Protein AF-A0A1B6IFC7-F1 (afdb_monomer_lite)

Sequence (293 aa):
QPPPPPSPLSGAYLLILVGEPHTDAHKDDILRKIANGFLSWDMESCHVALDKELQAIIAQAPEGEEARNGERLIQFARESLVTEVLIQPQLNTLIQCIRNLLSSFTKHRHIIHAGYTFAGTGSWVVQDGTFSLADLIDAFQETEVQRVLRAYENSVTVDIHCAPEGEWSTARLRRESFTKLCKVRVNPDDSPSPAANIQQFVDYLAPFVRPASVEQLLEPSDVVGNIRFSHPTLYVFPGGQGDAALFGINGFNMLVDGGFARKACFWDFARHLDRLDAVLMTRINNSNVNGLA

Structure (mmCIF, N/CA/C/O backbone):
data_AF-A0A1B6IFC7-F1
#
_entry.id   AF-A0A1B6IFC7-F1
#
loop_
_atom_site.group_PDB
_atom_site.id
_atom_site.type_symbol
_atom_site.label_atom_id
_atom_site.label_alt_id
_atom_site.label_comp_id
_atom_site.label_asym_id
_atom_site.label_entity_id
_atom_site.label_seq_id
_atom_site.pdbx_PDB_ins_code
_atom_site.Cartn_x
_atom_site.Cartn_y
_atom_site.Cartn_z
_atom_site.occupancy
_atom_site.B_iso_or_equiv
_atom_site.auth_seq_id
_atom_site.auth_comp_id
_atom_site.auth_asym_id
_atom_site.auth_atom_id
_atom_site.pdbx_PDB_model_num
ATOM 1 N N . GLN A 1 1 ? -13.672 8.860 43.167 1.00 45.56 1 GLN A N 1
ATOM 2 C CA . GLN A 1 1 ? -13.749 9.716 41.964 1.00 45.56 1 GLN A CA 1
ATOM 3 C C . GLN A 1 1 ? -14.982 9.298 41.180 1.00 45.56 1 GLN A C 1
ATOM 5 O O . GLN A 1 1 ? -15.208 8.094 41.100 1.00 45.56 1 GLN A O 1
ATOM 10 N N . PRO A 1 2 ? -15.794 10.232 40.662 1.00 42.66 2 PRO A N 1
ATOM 11 C CA . PRO A 1 2 ? -16.786 9.881 39.651 1.00 42.66 2 PRO A CA 1
ATOM 12 C C . PRO A 1 2 ? -16.072 9.288 38.424 1.00 42.66 2 PRO A C 1
ATOM 14 O O . PRO A 1 2 ? -14.906 9.633 38.193 1.00 42.66 2 PRO A O 1
ATOM 17 N N . PRO A 1 3 ? -16.719 8.381 37.669 1.00 47.00 3 PRO A N 1
ATOM 18 C CA . PRO A 1 3 ? -16.147 7.887 36.426 1.00 47.00 3 PRO A CA 1
ATOM 19 C C . PRO A 1 3 ? -15.862 9.077 35.499 1.00 47.00 3 PRO A C 1
ATOM 21 O O . PRO A 1 3 ? -16.628 10.049 35.512 1.00 47.00 3 PRO A O 1
ATOM 24 N N . PRO A 1 4 ? -14.760 9.043 34.731 1.00 50.56 4 PRO A N 1
ATOM 25 C CA . PRO A 1 4 ? -14.525 10.056 33.716 1.00 50.56 4 PRO A CA 1
ATOM 26 C C . PRO A 1 4 ? -15.751 10.126 32.792 1.00 50.56 4 PRO A C 1
ATOM 28 O O . PRO A 1 4 ? -16.374 9.088 32.535 1.00 50.56 4 PRO A O 1
ATOM 31 N N . PRO A 1 5 ? -16.141 11.325 32.326 1.00 50.84 5 PRO A N 1
ATOM 32 C CA . PRO A 1 5 ? -17.219 11.442 31.355 1.00 50.84 5 PRO A CA 1
ATOM 33 C C . PRO A 1 5 ? -16.905 10.539 30.152 1.00 50.84 5 PRO A C 1
ATOM 35 O O . PRO A 1 5 ? -15.734 10.445 29.767 1.00 50.84 5 PRO A O 1
ATOM 38 N N . PRO A 1 6 ? -17.905 9.841 29.581 1.00 55.50 6 PRO A N 1
ATOM 39 C CA . PRO A 1 6 ? -17.677 9.018 28.404 1.00 55.50 6 PRO A CA 1
ATOM 40 C C . PRO A 1 6 ? -17.037 9.884 27.318 1.00 55.50 6 PRO A C 1
ATOM 42 O O . PRO A 1 6 ? -17.479 11.008 27.069 1.00 55.50 6 PRO A O 1
ATOM 45 N N . SER A 1 7 ? -15.954 9.379 26.723 1.00 59.06 7 SER A N 1
ATOM 46 C CA . SER A 1 7 ? -15.281 10.062 25.622 1.00 59.06 7 SER A CA 1
ATOM 47 C C . SER A 1 7 ? -16.307 10.357 24.520 1.00 59.06 7 SER A C 1
ATOM 49 O O . SER A 1 7 ? -17.072 9.458 24.170 1.00 59.06 7 SER A O 1
ATOM 51 N N . PRO A 1 8 ? -16.352 11.580 23.964 1.00 68.00 8 PRO A N 1
ATOM 52 C CA . PRO A 1 8 ? -17.266 11.907 22.873 1.00 68.00 8 PRO A CA 1
ATOM 53 C C . PRO A 1 8 ? -16.858 11.230 21.554 1.00 68.00 8 PRO A C 1
ATOM 55 O O . PRO A 1 8 ? -17.593 11.322 20.574 1.00 68.00 8 PRO A O 1
ATOM 58 N N . LEU A 1 9 ? -15.698 10.557 21.513 1.00 81.56 9 LEU A N 1
ATOM 59 C CA . LEU A 1 9 ? -15.302 9.745 20.371 1.00 81.56 9 LEU A CA 1
ATOM 60 C C . LEU A 1 9 ? -16.236 8.544 20.227 1.00 81.56 9 LEU A C 1
ATOM 62 O O . LEU A 1 9 ? -16.380 7.724 21.135 1.00 81.56 9 LEU A O 1
ATOM 66 N N . SER A 1 10 ? -16.811 8.416 19.040 1.00 86.12 10 SER A N 1
ATOM 67 C CA . SER A 1 10 ? -17.648 7.291 18.642 1.00 86.12 10 SER A CA 1
ATOM 68 C C . SER A 1 10 ? -17.217 6.788 17.268 1.00 86.12 10 SER A C 1
ATOM 70 O O . SER A 1 10 ? -16.373 7.394 16.606 1.00 86.12 10 SER A O 1
ATOM 72 N N . GLY A 1 11 ? -17.751 5.636 16.876 1.00 94.19 11 GLY A N 1
ATOM 73 C CA . GLY A 1 11 ? -17.489 5.053 15.570 1.00 94.19 11 GLY A CA 1
ATOM 74 C C . GLY A 1 11 ? -16.051 4.578 15.354 1.00 94.19 11 GLY A C 1
ATOM 75 O O . GLY A 1 11 ? -15.200 4.575 16.257 1.00 94.19 11 GLY A O 1
ATOM 76 N N . ALA A 1 12 ? -15.804 4.152 14.122 1.00 97.50 12 ALA A N 1
ATOM 77 C CA . ALA A 1 12 ? -14.543 3.591 13.686 1.00 97.50 12 ALA A CA 1
ATOM 78 C C . ALA A 1 12 ? -14.079 4.160 12.337 1.00 97.50 12 ALA A C 1
ATOM 80 O O . ALA A 1 12 ? -14.856 4.737 11.577 1.00 97.50 12 ALA A O 1
ATOM 81 N N . TYR A 1 13 ? -12.793 3.983 12.050 1.00 98.38 13 TYR A N 1
ATOM 82 C CA . TYR A 1 13 ? -12.186 4.254 10.752 1.00 98.38 13 TYR A CA 1
ATOM 83 C C . TYR A 1 13 ? -11.517 2.978 10.250 1.00 98.38 13 TYR A C 1
ATOM 85 O O . TYR A 1 13 ? -10.674 2.416 10.943 1.00 98.38 13 TYR A O 1
ATOM 93 N N . LEU A 1 14 ? -11.878 2.534 9.055 1.00 98.56 14 LEU A N 1
ATOM 94 C CA . LEU A 1 14 ? -11.320 1.375 8.379 1.00 98.56 14 LEU A CA 1
ATOM 95 C C . LEU A 1 14 ? -10.506 1.836 7.169 1.00 98.56 14 LEU A C 1
ATOM 97 O O . LEU A 1 14 ? -11.033 2.510 6.289 1.00 98.56 14 LEU A O 1
ATOM 101 N N . LEU A 1 15 ? -9.234 1.458 7.119 1.00 98.88 15 LEU A N 1
ATOM 102 C CA . LEU A 1 15 ? -8.355 1.670 5.975 1.00 98.88 15 LEU A CA 1
ATOM 103 C C . LEU A 1 15 ? -7.858 0.315 5.474 1.00 98.88 15 LEU A C 1
ATOM 105 O O . LEU A 1 15 ? -7.190 -0.412 6.206 1.00 98.88 15 LEU A O 1
ATOM 109 N N . ILE A 1 16 ? -8.160 -0.020 4.226 1.00 98.81 16 ILE A N 1
ATOM 110 C CA . ILE A 1 16 ? -7.707 -1.253 3.580 1.00 98.81 16 ILE A CA 1
ATOM 111 C C . ILE A 1 16 ? -6.748 -0.873 2.462 1.00 98.81 16 ILE A C 1
ATOM 113 O O . ILE A 1 16 ? -7.107 -0.121 1.563 1.00 98.81 16 ILE A O 1
ATOM 117 N N . LEU A 1 17 ? -5.534 -1.402 2.510 1.00 98.62 17 LEU A N 1
ATOM 118 C CA . LEU A 1 17 ? -4.528 -1.250 1.476 1.00 98.62 17 LEU A CA 1
ATOM 119 C C . LEU A 1 17 ? -4.432 -2.560 0.707 1.00 98.62 17 LEU A C 1
ATOM 121 O O . LEU A 1 17 ? -4.164 -3.610 1.292 1.00 98.62 17 LEU A O 1
ATOM 125 N N . VAL A 1 18 ? -4.595 -2.488 -0.603 1.00 98.31 18 VAL A N 1
ATOM 126 C CA . VAL A 1 18 ? -4.566 -3.630 -1.506 1.00 98.31 18 VAL A CA 1
ATOM 127 C C . VAL A 1 18 ? -3.416 -3.431 -2.485 1.00 98.31 18 VAL A C 1
ATOM 129 O O . VAL A 1 18 ? -3.428 -2.494 -3.282 1.00 98.31 18 VAL A O 1
ATOM 132 N N . GLY A 1 19 ? -2.401 -4.290 -2.411 1.00 95.00 19 GLY A N 1
ATOM 133 C CA . GLY A 1 19 ? -1.274 -4.260 -3.345 1.00 95.00 19 GLY A CA 1
ATOM 134 C C . GLY A 1 19 ? -1.664 -4.730 -4.750 1.00 95.00 19 GLY A C 1
ATOM 135 O O . GLY A 1 19 ? -2.692 -5.381 -4.937 1.00 95.00 19 GLY A O 1
ATOM 136 N N . GLU A 1 20 ? -0.827 -4.434 -5.746 1.00 92.00 20 GLU A N 1
ATOM 137 C CA . GLU A 1 20 ? -0.956 -5.022 -7.085 1.00 92.00 20 GLU A CA 1
ATOM 138 C C . GLU A 1 20 ? -0.667 -6.529 -7.009 1.00 92.00 20 GLU A C 1
ATOM 140 O O . GLU A 1 20 ? 0.444 -6.898 -6.636 1.00 92.00 20 GLU A O 1
ATOM 145 N N . PRO A 1 21 ? -1.603 -7.432 -7.346 1.00 93.62 21 PRO A N 1
ATOM 146 C CA . PRO A 1 21 ? -1.262 -8.843 -7.498 1.00 93.62 21 PRO A CA 1
ATOM 147 C C . PRO A 1 21 ? -0.450 -9.057 -8.783 1.00 93.62 21 PRO A C 1
ATOM 149 O O . PRO A 1 21 ? -0.811 -8.545 -9.835 1.00 93.62 21 PRO A O 1
ATOM 152 N N . HIS A 1 22 ? 0.601 -9.879 -8.757 1.00 91.25 22 HIS A N 1
ATOM 153 C CA . HIS A 1 22 ? 1.311 -10.218 -10.008 1.00 91.25 22 HIS A CA 1
ATOM 154 C C . HIS A 1 22 ? 0.688 -11.403 -10.764 1.00 91.25 22 HIS A C 1
ATOM 156 O O . HIS A 1 22 ? 0.982 -11.616 -11.935 1.00 91.25 22 HIS A O 1
ATOM 162 N N . THR A 1 23 ? -0.140 -12.208 -10.094 1.00 93.31 23 THR A N 1
ATOM 163 C CA . THR A 1 23 ? -0.795 -13.405 -10.647 1.00 93.31 23 THR A CA 1
ATOM 164 C C . THR A 1 23 ? -2.175 -13.577 -10.011 1.00 93.31 23 THR A C 1
ATOM 166 O O . THR A 1 23 ? -2.445 -12.990 -8.961 1.00 93.31 23 THR A O 1
ATOM 169 N N . ASP A 1 24 ? -3.038 -14.412 -10.593 1.00 95.12 24 ASP A N 1
ATOM 170 C CA . ASP A 1 24 ? -4.336 -14.738 -9.982 1.00 95.12 24 ASP A CA 1
ATOM 171 C C . ASP A 1 24 ? -4.185 -15.425 -8.614 1.00 95.12 24 ASP A C 1
ATOM 173 O O . ASP A 1 24 ? -4.933 -15.131 -7.689 1.00 95.12 24 ASP A O 1
ATOM 177 N N . ALA A 1 25 ? -3.148 -16.247 -8.422 1.00 96.06 25 ALA A N 1
ATOM 178 C CA . ALA A 1 25 ? -2.857 -16.825 -7.108 1.00 96.06 25 ALA A CA 1
ATOM 179 C C . ALA A 1 25 ? -2.527 -15.740 -6.064 1.00 96.06 25 ALA A C 1
ATOM 181 O O . ALA A 1 25 ? -3.014 -15.785 -4.935 1.00 96.06 25 ALA A O 1
ATOM 182 N N . HIS A 1 26 ? -1.750 -14.718 -6.447 1.00 95.50 26 HIS A N 1
ATOM 183 C CA . HIS A 1 26 ? -1.482 -13.580 -5.565 1.00 95.50 26 HIS A CA 1
ATOM 184 C C . HIS A 1 26 ? -2.745 -12.770 -5.270 1.00 95.50 26 HIS A C 1
ATOM 186 O O . HIS A 1 26 ? -2.907 -12.292 -4.149 1.00 95.50 26 HIS A O 1
ATOM 192 N N . LYS A 1 27 ? -3.648 -12.625 -6.248 1.00 97.25 27 LYS A N 1
ATOM 193 C CA . LYS A 1 27 ? -4.959 -12.004 -6.034 1.00 97.25 27 LYS A CA 1
ATOM 194 C C . LYS A 1 27 ? -5.741 -12.762 -4.961 1.00 97.25 27 LYS A C 1
ATOM 196 O O . LYS A 1 27 ? -6.218 -12.131 -4.021 1.00 97.25 27 LYS A O 1
ATOM 201 N N . ASP A 1 28 ? -5.827 -14.085 -5.058 1.00 97.94 28 ASP A N 1
ATOM 202 C CA . ASP A 1 28 ? -6.534 -14.910 -4.073 1.00 97.94 28 ASP A CA 1
ATOM 203 C C . ASP A 1 28 ? -5.922 -14.777 -2.670 1.00 97.94 28 ASP A C 1
ATOM 205 O O . ASP A 1 28 ? -6.642 -14.663 -1.675 1.00 97.94 28 ASP A O 1
ATOM 209 N N . ASP A 1 29 ? -4.592 -14.737 -2.573 1.00 97.62 29 ASP A N 1
ATOM 210 C CA . ASP A 1 29 ? -3.889 -14.529 -1.306 1.00 97.62 29 ASP A CA 1
ATOM 211 C C . ASP A 1 29 ? -4.140 -13.135 -0.714 1.00 97.62 29 ASP A C 1
ATOM 213 O O . ASP A 1 29 ? -4.345 -13.006 0.495 1.00 97.62 29 ASP A O 1
ATOM 217 N N . ILE A 1 30 ? -4.155 -12.091 -1.547 1.00 98.25 30 ILE A N 1
ATOM 218 C CA . ILE A 1 30 ? -4.496 -10.722 -1.142 1.00 98.25 30 ILE A CA 1
ATOM 219 C C . ILE A 1 30 ? -5.932 -10.669 -0.611 1.00 98.25 30 ILE A C 1
ATOM 221 O O . ILE A 1 30 ? -6.152 -10.183 0.497 1.00 98.25 30 ILE A O 1
ATOM 225 N N . LEU A 1 31 ? -6.900 -11.221 -1.344 1.00 98.50 31 LEU A N 1
ATOM 226 C CA . LEU A 1 31 ? -8.305 -11.247 -0.929 1.00 98.50 31 LEU A CA 1
ATOM 227 C C . LEU A 1 31 ? -8.491 -12.015 0.389 1.00 98.50 31 LEU A C 1
ATOM 229 O O . LEU A 1 31 ? -9.208 -11.557 1.281 1.00 98.50 31 LEU A O 1
ATOM 233 N N . ARG A 1 32 ? -7.772 -13.130 0.573 1.00 98.31 32 ARG A N 1
ATOM 234 C CA . ARG A 1 32 ? -7.764 -13.885 1.836 1.00 98.31 32 ARG A CA 1
ATOM 235 C C . ARG A 1 32 ? -7.168 -13.080 2.991 1.00 98.31 32 ARG A C 1
ATOM 237 O O . ARG A 1 32 ? -7.694 -13.128 4.099 1.00 98.31 32 ARG A O 1
ATOM 244 N N . LYS A 1 33 ? -6.095 -12.318 2.755 1.00 98.06 33 LYS A N 1
ATOM 245 C CA . LYS A 1 33 ? -5.518 -11.419 3.770 1.00 98.06 33 LYS A CA 1
ATOM 246 C C . LYS A 1 33 ? -6.498 -10.323 4.183 1.00 98.06 33 LYS A C 1
ATOM 248 O O . LYS A 1 33 ? -6.572 -10.026 5.371 1.00 98.06 33 LYS A O 1
ATOM 253 N N . ILE A 1 34 ? -7.264 -9.766 3.240 1.00 98.56 34 ILE A N 1
ATOM 254 C CA . ILE A 1 34 ? -8.331 -8.804 3.554 1.00 98.56 34 ILE A CA 1
ATOM 255 C C . ILE A 1 34 ? -9.367 -9.458 4.472 1.00 98.56 34 ILE A C 1
ATOM 257 O O . ILE A 1 34 ? -9.660 -8.911 5.532 1.00 98.56 34 ILE A O 1
ATOM 261 N N . ALA A 1 35 ? -9.864 -10.647 4.109 1.00 98.31 35 ALA A N 1
ATOM 262 C CA . ALA A 1 35 ? -10.833 -11.387 4.918 1.00 98.31 35 ALA A CA 1
ATOM 263 C C . ALA A 1 35 ? -10.324 -11.634 6.348 1.00 98.31 35 ALA A C 1
ATOM 265 O O . ALA A 1 35 ? -11.026 -11.345 7.314 1.00 98.31 35 ALA A O 1
ATOM 266 N N . ASN A 1 36 ? -9.081 -12.104 6.480 1.00 97.75 36 ASN A N 1
ATOM 267 C CA . ASN A 1 36 ? -8.459 -12.368 7.776 1.00 97.75 36 ASN A CA 1
ATOM 268 C C . ASN A 1 36 ? -8.279 -11.094 8.611 1.00 97.75 36 ASN A C 1
ATOM 270 O O . ASN A 1 36 ? -8.420 -11.142 9.827 1.00 97.75 36 ASN A O 1
ATOM 274 N N . GLY A 1 37 ? -7.996 -9.952 7.977 1.00 97.56 37 GLY A N 1
ATOM 275 C CA . GLY A 1 37 ? -7.872 -8.673 8.678 1.00 97.56 37 GLY A CA 1
ATOM 276 C C . GLY A 1 37 ? -9.152 -8.270 9.411 1.00 97.56 37 GLY A C 1
ATOM 277 O O . GLY A 1 37 ? -9.086 -7.731 10.506 1.00 97.56 37 GLY A O 1
ATOM 278 N N . PHE A 1 38 ? -10.320 -8.609 8.863 1.00 97.81 38 PHE A N 1
ATOM 279 C CA . PHE A 1 38 ? -11.602 -8.329 9.511 1.00 97.81 38 PHE A CA 1
ATOM 280 C C . PHE A 1 38 ? -11.915 -9.224 10.712 1.00 97.81 38 PHE A C 1
ATOM 282 O O . PHE A 1 38 ? -12.787 -8.872 11.508 1.00 97.81 38 PHE A O 1
ATOM 289 N N . LEU A 1 39 ? -11.250 -10.375 10.856 1.00 96.88 39 LEU A N 1
ATOM 290 C CA . LEU A 1 39 ? -11.589 -11.344 11.900 1.00 96.88 39 LEU A CA 1
ATOM 291 C C . LEU A 1 39 ? -11.324 -10.805 13.302 1.00 96.88 39 LEU A C 1
ATOM 293 O O . LEU A 1 39 ? -12.045 -11.167 14.223 1.00 96.88 39 LEU A O 1
ATOM 297 N N . SER A 1 40 ? -10.370 -9.895 13.471 1.00 95.31 40 SER A N 1
ATOM 298 C CA . SER A 1 40 ? -10.075 -9.259 14.759 1.00 95.31 40 SER A CA 1
ATOM 299 C C . SER A 1 40 ? -11.029 -8.115 15.127 1.00 95.31 40 SER A C 1
ATOM 301 O O . SER A 1 40 ? -10.896 -7.519 16.202 1.00 95.31 40 SER A O 1
ATOM 303 N N . TRP A 1 41 ? -11.985 -7.775 14.252 1.00 96.00 41 TRP A N 1
ATOM 304 C CA . TRP A 1 41 ? -12.943 -6.712 14.525 1.00 96.00 41 TRP A CA 1
ATOM 305 C C . TRP A 1 41 ? -13.863 -7.102 15.681 1.00 96.00 41 TRP A C 1
ATOM 307 O O . TRP A 1 41 ? -14.769 -7.930 15.556 1.00 96.00 41 TRP A O 1
ATOM 317 N N . ASP A 1 42 ? -13.649 -6.457 16.821 1.00 90.38 42 ASP A N 1
ATOM 318 C CA . ASP A 1 42 ? -14.389 -6.718 18.046 1.00 90.38 42 ASP A CA 1
ATOM 319 C C . ASP A 1 42 ? -15.484 -5.663 18.263 1.00 90.38 42 ASP A C 1
ATOM 321 O O . ASP A 1 42 ? -15.231 -4.537 18.709 1.00 90.38 42 ASP A O 1
ATOM 325 N N . MET A 1 43 ? -16.727 -6.051 17.964 1.00 88.81 43 MET A N 1
ATOM 326 C CA . MET A 1 43 ? -17.915 -5.221 18.167 1.00 88.81 43 MET A CA 1
ATOM 327 C C . MET A 1 43 ? -18.110 -4.820 19.638 1.00 88.81 43 MET A C 1
ATOM 329 O O . MET A 1 43 ? -18.623 -3.729 19.897 1.00 88.81 43 MET A O 1
ATOM 333 N N . GLU A 1 44 ? -17.695 -5.646 20.603 1.00 85.19 44 GLU A N 1
ATOM 334 C CA . GLU A 1 44 ? -17.865 -5.337 22.026 1.00 85.19 44 GLU A CA 1
ATOM 335 C C . GLU A 1 44 ? -16.976 -4.163 22.452 1.00 85.19 44 GLU A C 1
ATOM 337 O O . GLU A 1 44 ? -17.410 -3.309 23.229 1.00 85.19 44 GLU A O 1
ATOM 342 N N . SER A 1 45 ? -15.762 -4.062 21.902 1.00 83.56 45 SER A N 1
ATOM 343 C CA . SER A 1 45 ? -14.829 -2.976 22.230 1.00 83.56 45 SER A CA 1
ATOM 344 C C . SER A 1 45 ? -15.115 -1.658 21.496 1.00 83.56 45 SER A C 1
ATOM 346 O O . SER A 1 45 ? -15.019 -0.570 22.092 1.00 83.56 45 SER A O 1
ATOM 348 N N . CYS A 1 46 ? -15.458 -1.729 20.205 1.00 84.88 46 CYS A N 1
ATOM 349 C CA . CYS A 1 46 ? -15.631 -0.544 19.358 1.00 84.88 46 CYS A CA 1
ATOM 350 C C . CYS A 1 46 ? -17.087 -0.071 19.229 1.00 84.88 46 CYS A C 1
ATOM 352 O O . CYS A 1 46 ? -17.306 1.078 18.852 1.00 84.88 46 CYS A O 1
ATOM 354 N N . HIS A 1 47 ? -18.069 -0.911 19.574 1.00 89.06 47 HIS A N 1
ATOM 355 C CA . HIS A 1 47 ? -19.510 -0.657 19.423 1.00 89.06 47 HIS A CA 1
ATOM 356 C C . HIS A 1 47 ? -19.962 -0.362 17.982 1.00 89.06 47 HIS A C 1
ATOM 358 O O . HIS A 1 47 ? -21.009 0.249 17.771 1.00 89.06 47 HIS A O 1
ATOM 364 N N . VAL A 1 48 ? -19.194 -0.812 16.986 1.00 93.88 48 VAL A N 1
ATOM 365 C CA . VAL A 1 48 ? -19.550 -0.711 15.567 1.00 93.88 48 VAL A CA 1
ATOM 366 C C . VAL A 1 48 ? -19.945 -2.091 15.055 1.00 93.88 48 VAL A C 1
ATOM 368 O O . VAL A 1 48 ? -19.133 -3.017 15.047 1.00 93.88 48 VAL A O 1
ATOM 371 N N . ALA A 1 49 ? -21.205 -2.212 14.631 1.00 94.75 49 ALA A N 1
ATOM 372 C CA . ALA A 1 49 ? -21.760 -3.413 14.015 1.00 94.75 49 ALA A CA 1
ATOM 373 C C . ALA A 1 49 ? -21.230 -3.552 12.579 1.00 94.75 49 ALA A C 1
ATOM 375 O O . ALA A 1 49 ? -21.857 -3.083 11.627 1.00 94.75 49 ALA A O 1
ATOM 376 N N . LEU A 1 50 ? -20.036 -4.138 12.443 1.00 95.62 50 LEU A N 1
ATOM 377 C CA . LEU A 1 50 ? -19.333 -4.250 11.163 1.00 95.62 50 LEU A CA 1
ATOM 378 C C . LEU A 1 50 ? -20.187 -4.940 10.093 1.00 95.62 50 LEU A C 1
ATOM 380 O O . LEU A 1 50 ? -20.166 -4.525 8.942 1.00 95.62 50 LEU A O 1
ATOM 384 N N . ASP A 1 51 ? -20.990 -5.930 10.474 1.00 95.31 51 ASP A N 1
ATOM 385 C CA . ASP A 1 51 ? -21.904 -6.629 9.575 1.00 95.31 51 ASP A CA 1
ATOM 386 C C . ASP A 1 51 ? -22.880 -5.676 8.867 1.00 95.31 51 ASP A C 1
ATOM 388 O O . ASP A 1 51 ? -23.032 -5.710 7.645 1.00 95.31 51 ASP A O 1
ATOM 392 N N . LYS A 1 52 ? -23.495 -4.755 9.612 1.00 95.69 52 LYS A N 1
ATOM 393 C CA . LYS A 1 52 ? -24.409 -3.755 9.050 1.00 95.69 52 LYS A CA 1
ATOM 394 C C . LYS A 1 52 ? -23.685 -2.758 8.155 1.00 95.69 52 LYS A C 1
ATOM 396 O O . LYS A 1 52 ? -24.239 -2.355 7.132 1.00 95.69 52 LYS A O 1
ATOM 401 N N . GLU A 1 53 ? -22.471 -2.363 8.528 1.00 96.81 53 GLU A N 1
ATOM 402 C CA . GLU A 1 53 ? -21.693 -1.394 7.754 1.00 96.81 53 GLU A CA 1
ATOM 403 C C . GLU A 1 53 ? -21.166 -1.987 6.446 1.00 96.81 53 GLU A C 1
ATOM 405 O O . GLU A 1 53 ? -21.360 -1.387 5.388 1.00 96.81 53 GLU A O 1
ATOM 410 N N . LEU A 1 54 ? -20.607 -3.202 6.476 1.00 97.12 54 LEU A N 1
ATOM 411 C CA . LEU A 1 54 ? -20.205 -3.917 5.264 1.00 97.12 54 LEU A CA 1
ATOM 412 C C . LEU A 1 54 ? -21.408 -4.159 4.348 1.00 97.12 54 LEU A C 1
ATOM 414 O O . LEU A 1 54 ? -21.305 -3.955 3.141 1.00 97.12 54 LEU A O 1
ATOM 418 N N . GLN A 1 55 ? -22.576 -4.506 4.905 1.00 97.31 55 GLN A N 1
ATOM 419 C CA . GLN A 1 55 ? -23.788 -4.719 4.111 1.00 97.31 55 GLN A CA 1
ATOM 420 C C . GLN A 1 55 ? -24.226 -3.441 3.391 1.00 97.31 55 GLN A C 1
ATOM 422 O O . GLN A 1 55 ? -24.659 -3.506 2.241 1.00 97.31 55 GLN A O 1
ATOM 427 N N . ALA A 1 56 ? -24.111 -2.285 4.050 1.00 97.31 56 ALA A N 1
ATOM 428 C CA . ALA A 1 56 ? -24.416 -0.996 3.444 1.00 97.31 56 ALA A CA 1
ATOM 429 C C . ALA A 1 56 ? -23.442 -0.662 2.302 1.00 97.31 56 ALA A C 1
ATOM 431 O O . ALA A 1 56 ? -23.890 -0.229 1.240 1.00 97.31 56 ALA A O 1
ATOM 432 N N . ILE A 1 57 ? -22.141 -0.921 2.486 1.00 97.19 57 ILE A N 1
ATOM 433 C CA . ILE A 1 57 ? -21.135 -0.718 1.432 1.00 97.19 57 ILE A CA 1
ATOM 434 C C . ILE A 1 57 ? -21.429 -1.620 0.231 1.00 97.19 57 ILE A C 1
ATOM 436 O O . ILE A 1 57 ? -21.479 -1.132 -0.893 1.00 97.19 57 ILE A O 1
ATOM 440 N N . ILE A 1 58 ? -21.684 -2.911 0.463 1.00 97.44 58 ILE A N 1
ATOM 441 C CA . ILE A 1 58 ? -22.003 -3.884 -0.594 1.00 97.44 58 ILE A CA 1
ATOM 442 C C . ILE A 1 58 ? -23.272 -3.474 -1.350 1.00 97.44 58 ILE A C 1
ATOM 444 O O . ILE A 1 58 ? -23.319 -3.578 -2.570 1.00 97.44 58 ILE A O 1
ATOM 448 N N . ALA A 1 59 ? -24.302 -2.998 -0.643 1.00 97.31 59 ALA A N 1
ATOM 449 C CA . ALA A 1 59 ? -25.557 -2.581 -1.266 1.00 97.31 59 ALA A CA 1
ATOM 450 C C . ALA A 1 59 ? -25.389 -1.368 -2.194 1.00 97.31 59 ALA A C 1
ATOM 452 O O . ALA A 1 59 ? -26.107 -1.262 -3.187 1.00 97.31 59 ALA A O 1
ATOM 453 N N . GLN A 1 60 ? -24.461 -0.461 -1.876 1.00 96.44 60 GLN A N 1
ATOM 454 C CA . GLN A 1 60 ? -24.148 0.686 -2.727 1.00 96.44 60 GLN A CA 1
ATOM 455 C C . GLN A 1 60 ? -23.105 0.363 -3.805 1.00 96.44 60 GLN A C 1
ATOM 457 O O . GLN A 1 60 ? -23.124 0.999 -4.856 1.00 96.44 60 GLN A O 1
ATOM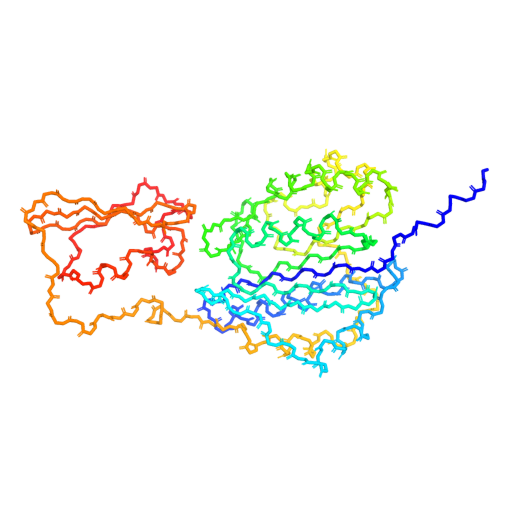 462 N N . ALA A 1 61 ? -22.217 -0.601 -3.544 1.00 95.69 61 ALA A N 1
ATOM 463 C CA . ALA A 1 61 ? -21.133 -1.048 -4.419 1.00 95.69 61 ALA A CA 1
ATOM 464 C C . ALA A 1 61 ? -20.379 0.110 -5.114 1.00 95.69 61 ALA A C 1
ATOM 466 O O . ALA A 1 61 ? -20.316 0.149 -6.345 1.00 95.69 61 ALA A O 1
ATOM 467 N N . PRO A 1 62 ? -19.841 1.090 -4.360 1.00 97.00 62 PRO A N 1
ATOM 468 C CA . PRO A 1 62 ? -19.186 2.249 -4.960 1.00 97.00 62 PRO A CA 1
ATOM 469 C C . PRO A 1 62 ? -17.944 1.839 -5.767 1.00 97.00 62 PRO A C 1
ATOM 471 O O . PRO A 1 62 ? -17.053 1.181 -5.252 1.00 97.00 62 PRO A O 1
ATOM 474 N N . GLU A 1 63 ? -17.826 2.284 -7.017 1.00 95.19 63 GLU A N 1
ATOM 475 C CA . GLU A 1 63 ? -16.660 1.942 -7.853 1.00 95.19 63 GLU A CA 1
ATOM 476 C C . GLU A 1 63 ? -15.360 2.638 -7.407 1.00 95.19 63 GLU A C 1
ATOM 478 O O . GLU A 1 63 ? -14.264 2.184 -7.742 1.00 95.19 63 GLU A O 1
ATOM 483 N N . GLY A 1 64 ? -15.470 3.728 -6.640 1.00 95.12 64 GLY A N 1
ATOM 484 C CA . GLY A 1 64 ? -14.347 4.578 -6.238 1.00 95.12 64 GLY A CA 1
ATOM 485 C C . GLY A 1 64 ? -13.781 5.433 -7.370 1.00 95.12 64 GLY A C 1
ATOM 486 O O . GLY A 1 64 ? -14.196 5.341 -8.525 1.00 95.12 64 GLY A O 1
ATOM 487 N N . GLU A 1 65 ? -12.819 6.279 -7.022 1.00 95.56 65 GLU A N 1
ATOM 488 C CA . GLU A 1 65 ? -12.112 7.147 -7.960 1.00 95.56 65 GLU A CA 1
ATOM 489 C C . GLU A 1 65 ? -10.842 6.450 -8.452 1.00 95.56 65 GLU A C 1
ATOM 491 O O . GLU A 1 65 ? -10.038 5.980 -7.647 1.00 95.56 65 GLU A O 1
ATOM 496 N N . GLU A 1 66 ? -10.663 6.369 -9.772 1.00 93.69 66 GLU A N 1
ATOM 497 C CA . GLU A 1 66 ? -9.457 5.827 -10.402 1.00 93.69 66 GLU A CA 1
ATOM 498 C C . GLU A 1 66 ? -8.548 6.973 -10.860 1.00 93.69 66 GLU A C 1
ATOM 500 O O . GLU A 1 66 ? -8.952 7.849 -11.630 1.00 93.69 66 GLU A O 1
ATOM 505 N N . ALA A 1 67 ? -7.316 6.968 -10.365 1.00 90.38 67 ALA A N 1
ATOM 506 C CA . ALA A 1 67 ? -6.266 7.907 -10.711 1.00 90.38 67 ALA A CA 1
ATOM 507 C C . ALA A 1 67 ? -5.327 7.314 -11.778 1.00 90.38 67 ALA A C 1
ATOM 509 O O . ALA A 1 67 ? -5.604 6.307 -12.431 1.00 90.38 67 ALA A O 1
ATOM 510 N N . ARG A 1 68 ? -4.190 7.979 -12.012 1.00 81.44 68 ARG A N 1
ATOM 511 C CA . ARG A 1 68 ? -3.180 7.489 -12.961 1.00 81.44 68 ARG A CA 1
ATOM 512 C C . ARG A 1 68 ? -2.604 6.154 -12.485 1.00 81.44 68 ARG A C 1
ATOM 514 O O . ARG A 1 68 ? -2.552 5.884 -11.293 1.00 81.44 68 ARG A O 1
ATOM 521 N N . ASN A 1 69 ? -2.120 5.355 -13.435 1.00 82.44 69 ASN A N 1
ATOM 522 C CA . ASN A 1 69 ? -1.451 4.077 -13.170 1.00 82.44 69 ASN A CA 1
ATOM 523 C C . ASN A 1 69 ? -2.310 3.060 -12.392 1.00 82.44 69 ASN A C 1
ATOM 525 O O . ASN A 1 69 ? -1.759 2.222 -11.688 1.00 82.44 69 ASN A O 1
ATOM 529 N N . GLY A 1 70 ? -3.642 3.126 -12.507 1.00 88.50 70 GLY A N 1
ATOM 530 C CA . GLY A 1 70 ? -4.548 2.136 -11.913 1.00 88.50 70 GLY A CA 1
ATOM 531 C C . GLY A 1 70 ? -4.748 2.260 -10.399 1.00 88.50 70 GLY A C 1
ATOM 532 O O . GLY A 1 70 ? -5.439 1.424 -9.818 1.00 88.50 70 GLY A O 1
ATOM 533 N N . GLU A 1 71 ? -4.189 3.295 -9.760 1.00 94.81 71 GLU A N 1
ATOM 534 C CA . GLU A 1 71 ? -4.492 3.613 -8.363 1.00 94.81 71 GLU A CA 1
ATOM 535 C C . GLU A 1 71 ? -5.990 3.894 -8.217 1.00 94.81 71 GLU A C 1
ATOM 537 O O . GLU A 1 71 ? -6.552 4.704 -8.954 1.00 94.81 71 GLU A O 1
ATOM 542 N N . ARG A 1 72 ? -6.642 3.246 -7.253 1.00 97.44 72 ARG A N 1
ATOM 543 C CA . ARG A 1 72 ? -8.067 3.436 -6.982 1.00 97.44 72 ARG A CA 1
ATOM 544 C C . ARG A 1 72 ? -8.313 3.684 -5.505 1.00 97.44 72 ARG A C 1
ATOM 546 O O . ARG A 1 72 ? -7.812 2.951 -4.655 1.00 97.44 72 ARG A O 1
ATOM 553 N N . LEU A 1 73 ? -9.143 4.680 -5.217 1.00 98.06 73 LEU A N 1
ATOM 554 C CA . LEU A 1 73 ? -9.591 5.023 -3.875 1.00 98.06 73 LEU A CA 1
ATOM 555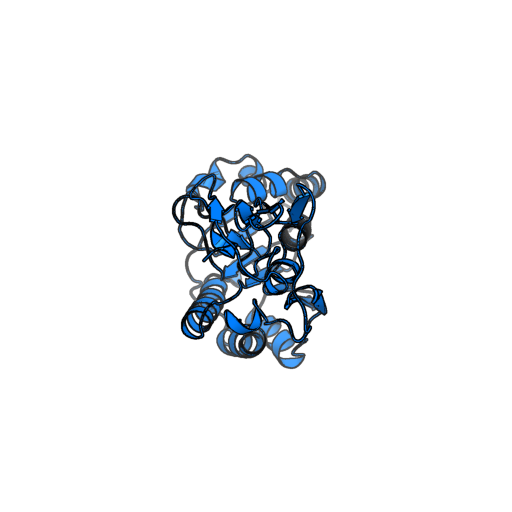 C C . LEU A 1 73 ? -11.115 4.890 -3.793 1.00 98.06 73 LEU A C 1
ATOM 557 O O . LEU A 1 73 ? -11.863 5.650 -4.405 1.00 98.06 73 LEU A O 1
ATOM 561 N N . ILE A 1 74 ? -11.584 3.919 -3.016 1.00 98.31 74 ILE A N 1
ATOM 562 C CA . ILE A 1 74 ? -13.002 3.759 -2.691 1.00 98.31 74 ILE A CA 1
ATOM 563 C C . ILE A 1 74 ? -13.225 4.356 -1.306 1.00 98.31 74 ILE A C 1
ATOM 565 O O . ILE A 1 74 ? -12.662 3.865 -0.328 1.00 98.31 74 ILE A O 1
ATOM 569 N N . GLN A 1 75 ? -14.060 5.387 -1.214 1.00 97.25 75 GLN A N 1
ATOM 570 C CA . GLN A 1 75 ? -14.423 6.011 0.057 1.00 97.25 75 GLN A CA 1
ATOM 571 C C . GLN A 1 75 ? -15.900 5.805 0.351 1.00 97.25 75 GLN A C 1
ATOM 573 O O . GLN A 1 75 ? -16.761 5.958 -0.517 1.00 97.25 75 GLN A O 1
ATOM 578 N N . PHE A 1 76 ? -16.197 5.487 1.603 1.00 96.38 76 PHE A N 1
ATOM 579 C CA . PHE A 1 76 ? -17.556 5.356 2.088 1.00 96.38 76 PHE A CA 1
ATOM 580 C C . PHE A 1 76 ? -17.637 5.813 3.536 1.00 96.38 76 PHE A C 1
ATOM 582 O O . PHE A 1 76 ? -16.869 5.357 4.378 1.00 96.38 76 PHE A O 1
ATOM 589 N N . ALA A 1 77 ? -18.568 6.709 3.844 1.00 94.56 77 ALA A N 1
ATOM 590 C CA . ALA A 1 77 ? -18.730 7.238 5.189 1.00 94.56 77 ALA A CA 1
ATOM 591 C C . ALA A 1 77 ? -20.188 7.146 5.629 1.00 94.56 77 ALA A C 1
ATOM 593 O O . ALA A 1 77 ? -21.105 7.574 4.926 1.00 94.56 77 ALA A O 1
ATOM 594 N N . ARG A 1 78 ? -20.383 6.613 6.831 1.00 94.19 78 ARG A N 1
ATOM 595 C CA . ARG A 1 78 ? -21.637 6.642 7.581 1.00 94.19 78 ARG A CA 1
ATOM 596 C C . ARG A 1 78 ? -21.372 7.183 8.980 1.00 94.19 78 ARG A C 1
ATOM 598 O O . ARG A 1 78 ? -20.241 7.487 9.340 1.00 94.19 78 ARG A O 1
ATOM 605 N N . GLU A 1 79 ? -22.431 7.310 9.769 1.00 89.56 79 GLU A N 1
ATOM 606 C CA . GLU A 1 79 ? -22.368 7.849 11.133 1.00 89.56 79 GLU A CA 1
ATOM 607 C C . GLU A 1 79 ? -21.394 7.077 12.043 1.00 89.56 79 GLU A C 1
ATOM 609 O O . GLU A 1 79 ? -20.695 7.674 12.854 1.00 89.56 79 GLU A O 1
ATOM 614 N N . SER A 1 80 ? -21.330 5.753 11.893 1.00 93.81 80 SER A N 1
ATOM 615 C CA . SER A 1 80 ? -20.564 4.835 12.747 1.00 93.81 80 SER A CA 1
ATOM 616 C C . SER A 1 80 ? -19.222 4.395 12.152 1.00 93.81 80 SER A C 1
ATOM 618 O O . SER A 1 80 ? -18.357 3.946 12.906 1.00 93.81 80 SER A O 1
ATOM 620 N N . LEU A 1 81 ? -19.034 4.481 10.830 1.00 96.75 81 LEU A N 1
ATOM 621 C CA . LEU A 1 81 ? -17.848 3.971 10.142 1.00 96.75 81 LEU A CA 1
ATOM 622 C C . LEU A 1 81 ? -17.464 4.850 8.949 1.00 96.75 81 LEU A C 1
ATOM 624 O O . LEU A 1 81 ? -18.266 5.080 8.043 1.00 96.75 81 LEU A O 1
ATOM 628 N N . VAL A 1 82 ? -16.198 5.258 8.920 1.00 97.81 82 VAL A N 1
ATOM 629 C CA . VAL A 1 82 ? -15.520 5.751 7.715 1.00 97.81 82 VAL A CA 1
ATOM 630 C C . VAL A 1 82 ? -14.680 4.614 7.150 1.00 97.81 82 VAL A C 1
ATOM 632 O O . VAL A 1 82 ? -13.954 3.964 7.895 1.00 97.81 82 VAL A O 1
ATOM 635 N N . THR A 1 83 ? -14.792 4.349 5.855 1.00 98.25 83 THR A N 1
ATOM 636 C CA . THR A 1 83 ? -14.056 3.304 5.140 1.00 98.25 83 THR A CA 1
ATOM 637 C C . THR A 1 83 ? -13.318 3.906 3.957 1.00 98.25 83 THR A C 1
ATOM 639 O O . THR A 1 83 ? -13.923 4.582 3.126 1.00 98.25 83 THR A O 1
ATOM 642 N N . GLU A 1 84 ? -12.028 3.608 3.858 1.00 98.50 84 GLU A N 1
ATOM 643 C CA . GLU A 1 84 ? -11.192 3.893 2.697 1.00 98.50 84 GLU A CA 1
ATOM 644 C C . GLU A 1 84 ? -10.533 2.596 2.223 1.00 98.50 84 GLU A C 1
ATOM 646 O O . GLU A 1 84 ? -9.873 1.903 3.000 1.00 98.50 84 GLU A O 1
ATOM 651 N N . VAL A 1 85 ? -10.706 2.255 0.948 1.00 98.69 85 VAL A N 1
ATOM 652 C CA . VAL A 1 85 ? -10.002 1.143 0.300 1.00 98.69 85 VAL A CA 1
ATOM 653 C C . VAL A 1 85 ? -9.084 1.721 -0.764 1.00 98.69 85 VAL A C 1
ATOM 655 O O . VAL A 1 85 ? -9.547 2.255 -1.770 1.00 98.69 85 VAL A O 1
ATOM 658 N N . LEU A 1 86 ? -7.784 1.610 -0.519 1.00 98.38 86 LEU A N 1
ATOM 659 C CA . LEU A 1 86 ? -6.714 1.981 -1.428 1.00 98.38 86 LEU A CA 1
ATOM 660 C C . LEU A 1 86 ? -6.264 0.751 -2.207 1.00 98.38 86 LEU A C 1
ATOM 662 O O . LEU A 1 86 ? -5.715 -0.182 -1.625 1.00 98.38 86 LEU A O 1
ATOM 666 N N . ILE A 1 87 ? -6.466 0.751 -3.518 1.00 97.88 87 ILE A N 1
ATOM 667 C CA . ILE A 1 87 ? -6.049 -0.327 -4.413 1.00 97.88 87 ILE A CA 1
ATOM 668 C C . ILE A 1 87 ? -4.914 0.187 -5.285 1.00 97.88 87 ILE A C 1
ATOM 670 O O . ILE A 1 87 ? -5.060 1.206 -5.953 1.00 97.88 87 ILE A O 1
ATOM 674 N N . GLN A 1 88 ? -3.786 -0.523 -5.248 1.00 94.88 88 GLN A N 1
ATOM 675 C CA . GLN A 1 88 ? -2.531 -0.135 -5.888 1.00 94.88 88 GLN A CA 1
ATOM 676 C C . GLN A 1 88 ? -2.149 1.321 -5.555 1.00 94.88 88 GLN A C 1
ATOM 678 O O . GLN A 1 88 ? -1.999 2.123 -6.469 1.00 94.88 88 GLN A O 1
ATOM 683 N N . PRO A 1 89 ? -2.032 1.714 -4.273 1.00 96.12 89 PRO A N 1
ATOM 684 C CA . PRO A 1 89 ? -1.785 3.112 -3.933 1.00 96.12 89 PRO A CA 1
ATOM 685 C C . PRO A 1 89 ? -0.385 3.583 -4.327 1.00 96.12 89 PRO A C 1
ATOM 687 O O . PRO A 1 89 ? 0.570 2.802 -4.333 1.00 96.12 89 PRO A O 1
ATOM 690 N N . GLN A 1 90 ? -0.258 4.886 -4.560 1.00 95.00 90 GLN A N 1
ATOM 691 C CA . GLN A 1 90 ? 1.012 5.606 -4.493 1.00 95.00 90 GLN A CA 1
ATOM 692 C C . GLN A 1 90 ? 1.352 5.948 -3.034 1.00 95.00 90 GLN A C 1
ATOM 694 O O . GLN A 1 90 ? 0.480 6.029 -2.160 1.00 95.00 90 GLN A O 1
ATOM 699 N N . LEU A 1 91 ? 2.637 6.161 -2.749 1.00 95.94 91 LEU A N 1
ATOM 700 C CA . LEU A 1 91 ? 3.127 6.401 -1.393 1.00 95.94 91 LEU A CA 1
ATOM 701 C C . LEU A 1 91 ? 2.524 7.661 -0.760 1.00 95.94 91 LEU A C 1
ATOM 703 O O . LEU A 1 91 ? 2.164 7.657 0.418 1.00 95.94 91 LEU A O 1
ATOM 707 N N . ASN A 1 92 ? 2.384 8.736 -1.533 1.00 95.75 92 ASN A N 1
ATOM 708 C CA . ASN A 1 92 ? 1.808 9.996 -1.063 1.00 95.75 92 ASN A CA 1
ATOM 709 C C . ASN A 1 92 ? 0.331 9.850 -0.655 1.00 95.75 92 ASN A C 1
ATOM 711 O O . ASN A 1 92 ? -0.051 10.341 0.410 1.00 95.75 92 ASN A O 1
ATOM 715 N N . THR A 1 93 ? -0.476 9.152 -1.458 1.00 97.00 93 THR A N 1
ATOM 716 C CA . THR A 1 93 ? -1.884 8.864 -1.172 1.00 97.00 93 THR A CA 1
ATOM 717 C C . THR A 1 93 ? -2.000 8.050 0.105 1.00 97.00 93 THR A C 1
ATOM 719 O O . THR A 1 93 ? -2.768 8.404 0.999 1.00 97.00 93 THR A O 1
ATOM 722 N N . LEU A 1 94 ? -1.175 7.006 0.241 1.00 98.12 94 LEU A N 1
ATOM 723 C CA . LEU A 1 94 ? -1.155 6.184 1.442 1.00 98.12 94 LEU A CA 1
ATOM 724 C C . LEU A 1 94 ? -0.818 7.003 2.695 1.00 98.12 94 LEU A C 1
ATOM 726 O O . LEU A 1 94 ? -1.542 6.934 3.690 1.00 98.12 94 LEU A O 1
ATOM 730 N N . ILE A 1 95 ? 0.255 7.797 2.652 1.00 97.88 95 ILE A N 1
ATOM 731 C CA . ILE A 1 95 ? 0.647 8.656 3.776 1.00 97.88 95 ILE A CA 1
ATOM 732 C C . ILE A 1 95 ? -0.510 9.588 4.153 1.00 97.88 95 ILE A C 1
ATOM 734 O O . ILE A 1 95 ? -0.821 9.733 5.336 1.00 97.88 95 ILE A O 1
ATOM 738 N N . GLN A 1 96 ? -1.191 10.180 3.169 1.00 97.31 96 GLN A N 1
ATOM 739 C CA . GLN A 1 96 ? -2.324 11.063 3.428 1.00 97.31 96 GLN A CA 1
ATOM 740 C C . GLN A 1 96 ? -3.508 10.326 4.075 1.00 97.31 96 GLN A C 1
ATOM 742 O O . GLN A 1 96 ? -4.058 10.825 5.057 1.00 97.31 96 GLN A O 1
ATOM 747 N N . CYS A 1 97 ? -3.879 9.138 3.593 1.00 98.31 97 CYS A N 1
ATOM 748 C CA . CYS A 1 97 ? -4.945 8.332 4.197 1.00 98.31 97 CYS A CA 1
ATOM 749 C C . CYS A 1 97 ? -4.603 7.890 5.625 1.00 98.31 97 CYS A C 1
ATOM 751 O O . CYS A 1 97 ? -5.452 7.964 6.513 1.00 98.31 97 CYS A O 1
ATOM 753 N N . ILE A 1 98 ? -3.349 7.507 5.895 1.00 98.62 98 ILE A N 1
ATOM 754 C CA . ILE A 1 98 ? -2.903 7.183 7.257 1.00 98.62 98 ILE A CA 1
ATOM 755 C C . ILE A 1 98 ? -3.014 8.409 8.166 1.00 98.62 98 ILE A C 1
ATOM 757 O O . ILE A 1 98 ? -3.539 8.298 9.273 1.00 98.62 98 ILE A O 1
ATOM 761 N N . ARG A 1 99 ? -2.594 9.592 7.705 1.00 97.62 99 ARG A N 1
ATOM 762 C CA . ARG A 1 99 ? -2.744 10.847 8.463 1.00 97.62 99 ARG A CA 1
ATOM 763 C C . ARG A 1 99 ? -4.203 11.174 8.751 1.00 97.62 99 ARG A C 1
ATOM 765 O O . ARG A 1 99 ? -4.534 11.512 9.888 1.00 97.62 99 ARG A O 1
ATOM 772 N N . ASN A 1 100 ? -5.078 11.049 7.756 1.00 97.50 100 ASN A N 1
ATOM 773 C CA . ASN A 1 100 ? -6.517 11.279 7.902 1.00 97.50 100 ASN A CA 1
ATOM 774 C C . ASN A 1 100 ? -7.125 10.320 8.933 1.00 97.50 100 ASN A C 1
ATOM 776 O O . ASN A 1 100 ? -7.781 10.759 9.878 1.00 97.50 100 ASN A O 1
ATOM 780 N N . LEU A 1 101 ? -6.828 9.023 8.826 1.00 98.38 101 LEU A N 1
ATOM 781 C CA . LEU A 1 101 ? -7.248 8.015 9.797 1.00 98.38 101 LEU A CA 1
ATOM 782 C C . LEU A 1 101 ? -6.722 8.343 11.200 1.00 98.38 101 LEU A C 1
ATOM 784 O O . LEU A 1 101 ? -7.485 8.308 12.168 1.00 98.38 101 LEU A O 1
ATOM 788 N N . LEU A 1 102 ? -5.443 8.705 11.338 1.00 98.06 102 LEU A N 1
ATOM 789 C CA . LEU A 1 102 ? -4.813 8.967 12.634 1.00 98.06 102 LEU A CA 1
ATOM 790 C C . LEU A 1 102 ? -5.232 10.305 13.271 1.00 98.06 102 LEU A C 1
ATOM 792 O O . LEU A 1 102 ? -5.137 10.467 14.491 1.00 98.06 102 LEU A O 1
ATOM 796 N N . SER A 1 103 ? -5.721 11.257 12.484 1.00 96.69 103 SER A N 1
ATOM 797 C CA . SER A 1 103 ? -6.260 12.536 12.965 1.00 96.69 103 SER A CA 1
ATOM 798 C C . SER A 1 103 ? -7.791 12.551 13.036 1.00 96.69 103 SER A C 1
ATOM 800 O O . SER A 1 103 ? -8.381 13.539 13.467 1.00 96.69 103 SER A O 1
ATOM 802 N N . SER A 1 104 ? -8.451 11.448 12.674 1.00 95.75 104 SER A N 1
ATOM 803 C CA . SER A 1 104 ? -9.908 11.341 12.725 1.00 95.75 104 SER A CA 1
ATOM 804 C C . SER A 1 104 ? -10.447 11.335 14.159 1.00 95.75 104 SER A C 1
ATOM 806 O O . SER A 1 104 ? -9.813 10.829 15.092 1.00 95.75 104 SER A O 1
ATOM 808 N N . PHE A 1 105 ? -11.667 11.844 14.331 1.00 93.81 105 PHE A N 1
ATOM 809 C CA . PHE A 1 105 ? -12.397 11.824 15.601 1.00 93.81 105 PHE A CA 1
ATOM 810 C C . PHE A 1 105 ? -13.159 10.503 15.805 1.00 93.81 105 PHE A C 1
ATOM 812 O O . PHE A 1 105 ? -14.315 10.506 16.222 1.00 93.81 105 PHE A O 1
ATOM 819 N N . THR A 1 106 ? -12.511 9.368 15.529 1.00 95.00 106 THR A N 1
ATOM 820 C CA . THR A 1 106 ? -13.064 8.028 15.767 1.00 95.00 106 THR A CA 1
ATOM 821 C C . THR A 1 106 ? -12.402 7.349 16.962 1.00 95.00 106 THR A C 1
ATOM 823 O O . THR A 1 106 ? -11.242 7.609 17.296 1.00 95.00 106 THR A O 1
ATOM 826 N N . LYS A 1 107 ? -13.145 6.460 17.631 1.00 94.62 107 LYS A N 1
ATOM 827 C CA . LYS A 1 107 ? -12.643 5.706 18.791 1.00 94.62 107 LYS A CA 1
ATOM 828 C C . LYS A 1 107 ? -11.743 4.544 18.364 1.00 94.62 107 LYS A C 1
ATOM 830 O O . LYS A 1 107 ? -10.708 4.288 18.984 1.00 94.62 107 LYS A O 1
ATOM 835 N N . HIS A 1 108 ? -12.152 3.821 17.326 1.00 97.31 108 HIS A N 1
ATOM 836 C CA . HIS A 1 108 ? -11.420 2.674 16.799 1.00 97.31 108 HIS A CA 1
ATOM 837 C C . HIS A 1 108 ? -10.892 2.957 15.399 1.00 97.31 108 HIS A C 1
ATOM 839 O O . HIS A 1 108 ? -11.572 3.554 14.570 1.00 97.31 108 HIS A O 1
ATOM 845 N N . ARG A 1 109 ? -9.666 2.531 15.126 1.00 97.94 109 ARG A N 1
ATOM 846 C CA . ARG A 1 109 ? -9.029 2.670 13.824 1.00 97.94 109 ARG A CA 1
ATOM 847 C C . ARG A 1 109 ? -8.444 1.328 13.447 1.00 97.94 109 ARG A C 1
ATOM 849 O O . ARG A 1 109 ? -7.758 0.707 14.254 1.00 97.94 109 ARG A O 1
ATOM 856 N N . HIS A 1 110 ? -8.723 0.899 12.236 1.00 98.44 110 HIS A N 1
ATOM 857 C CA . HIS A 1 110 ? -8.429 -0.439 11.782 1.00 98.44 110 HIS A CA 1
ATOM 858 C C . HIS A 1 110 ? -7.744 -0.349 10.426 1.00 98.44 110 HIS A C 1
ATOM 860 O O . HIS A 1 110 ? -8.311 0.193 9.481 1.00 98.44 110 HIS A O 1
ATOM 866 N N . ILE A 1 111 ? -6.514 -0.842 10.341 1.00 98.81 111 ILE A N 1
ATOM 867 C CA . ILE A 1 111 ? -5.699 -0.801 9.130 1.00 98.81 111 ILE A CA 1
ATOM 868 C C . ILE A 1 111 ? -5.465 -2.234 8.671 1.00 98.81 111 ILE A C 1
ATOM 870 O O . ILE A 1 111 ? -4.941 -3.036 9.436 1.00 98.81 111 ILE A O 1
ATOM 874 N N . ILE A 1 112 ? -5.812 -2.556 7.429 1.00 98.81 112 ILE A N 1
ATOM 875 C CA . ILE A 1 112 ? -5.559 -3.865 6.824 1.00 98.81 112 ILE A CA 1
ATOM 876 C C . ILE A 1 112 ? -4.633 -3.670 5.633 1.00 98.81 112 ILE A C 1
ATOM 878 O O . ILE A 1 112 ? -5.042 -3.135 4.611 1.00 98.81 112 ILE A O 1
ATOM 882 N N . HIS A 1 113 ? -3.391 -4.126 5.743 1.00 98.56 113 HIS A N 1
ATOM 883 C CA . HIS A 1 113 ? -2.462 -4.206 4.626 1.00 98.56 113 HI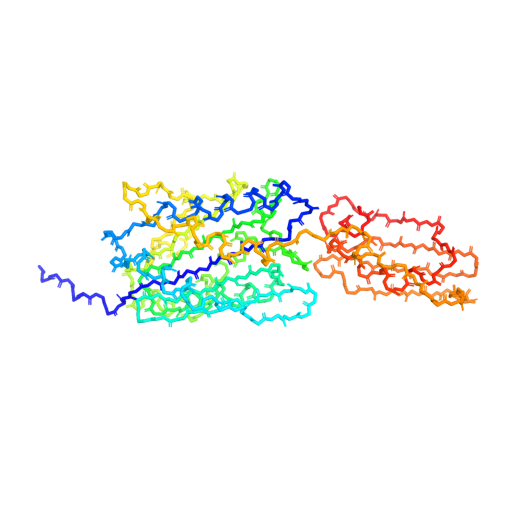S A CA 1
ATOM 884 C C . HIS A 1 113 ? -2.484 -5.606 4.000 1.00 98.56 113 HIS A C 1
ATOM 886 O O . HIS A 1 113 ? -2.001 -6.587 4.575 1.00 98.56 113 HIS A O 1
ATOM 892 N N . ALA A 1 114 ? -2.998 -5.675 2.775 1.00 98.25 114 ALA A N 1
ATOM 893 C CA . ALA A 1 114 ? -3.052 -6.857 1.932 1.00 98.25 114 ALA A CA 1
ATOM 894 C C . ALA A 1 114 ? -2.263 -6.617 0.634 1.00 98.25 114 ALA A C 1
ATOM 896 O O . ALA A 1 114 ? -2.815 -6.410 -0.443 1.00 98.25 114 ALA A O 1
ATOM 897 N N . GLY A 1 115 ? -0.939 -6.646 0.744 1.00 95.94 115 GLY A N 1
ATOM 898 C CA . GLY A 1 115 ? -0.026 -6.479 -0.384 1.00 95.94 115 GLY A CA 1
ATOM 899 C C . GLY A 1 115 ? 1.308 -7.179 -0.154 1.00 95.94 115 GLY A C 1
ATOM 900 O O . GLY A 1 115 ? 1.454 -7.992 0.772 1.00 95.94 115 GLY A O 1
ATOM 901 N N . TYR A 1 116 ? 2.280 -6.862 -1.008 1.00 94.44 116 TYR A N 1
ATOM 902 C CA . TYR A 1 116 ? 3.654 -7.314 -0.835 1.00 94.44 116 TYR A CA 1
ATOM 903 C C . TYR A 1 116 ? 4.341 -6.571 0.305 1.00 94.44 116 TYR A C 1
ATOM 905 O O . TYR A 1 116 ? 4.068 -5.409 0.610 1.00 94.44 116 TYR A O 1
ATOM 913 N N . THR A 1 117 ? 5.265 -7.274 0.939 1.00 94.62 117 THR A N 1
ATOM 914 C CA . THR A 1 117 ? 6.053 -6.768 2.050 1.00 94.62 117 THR A CA 1
ATOM 915 C C . THR A 1 117 ? 7.482 -7.242 1.865 1.00 94.62 117 THR A C 1
ATOM 917 O O . THR A 1 117 ? 7.701 -8.393 1.485 1.00 94.62 117 THR A O 1
ATOM 920 N N . PHE A 1 118 ? 8.456 -6.377 2.132 1.00 91.75 118 PHE A N 1
ATOM 921 C CA . PHE A 1 118 ? 9.850 -6.796 2.085 1.00 91.75 118 PHE A CA 1
ATOM 922 C C . PHE A 1 118 ? 10.208 -7.658 3.288 1.00 91.75 118 PHE A C 1
ATOM 924 O O . PHE A 1 118 ? 10.064 -7.233 4.436 1.00 91.75 118 PHE A O 1
ATOM 931 N N . ALA A 1 119 ? 10.711 -8.860 3.004 1.00 88.81 119 ALA A N 1
ATOM 932 C CA . ALA A 1 119 ? 11.254 -9.745 4.020 1.00 88.81 119 ALA A CA 1
ATOM 933 C C . ALA A 1 119 ? 12.370 -9.026 4.794 1.00 88.81 119 ALA A C 1
ATOM 935 O O . ALA A 1 119 ? 13.215 -8.338 4.214 1.00 88.81 119 ALA A O 1
ATOM 936 N N . GLY A 1 120 ? 12.357 -9.160 6.117 1.00 88.12 120 GLY A N 1
ATOM 937 C CA . GLY A 1 120 ? 13.345 -8.538 6.998 1.00 88.12 120 GLY A CA 1
ATOM 938 C C . GLY A 1 120 ? 12.979 -7.139 7.502 1.00 88.12 120 GLY A C 1
ATOM 939 O O . GLY A 1 120 ? 13.038 -6.932 8.709 1.00 88.12 120 GLY A O 1
ATOM 940 N N . THR A 1 121 ? 12.582 -6.180 6.652 1.00 91.38 121 THR A N 1
ATOM 941 C CA . THR A 1 121 ? 12.143 -4.851 7.151 1.00 91.38 121 THR A CA 1
ATOM 942 C C . THR A 1 121 ? 10.659 -4.816 7.494 1.00 91.38 121 THR A C 1
ATOM 944 O O . THR A 1 121 ? 10.239 -4.054 8.363 1.00 91.38 121 THR A O 1
ATOM 947 N N . GLY A 1 122 ? 9.858 -5.624 6.801 1.00 94.88 122 GLY A N 1
ATOM 948 C CA . GLY A 1 122 ? 8.408 -5.573 6.876 1.00 94.88 122 GLY A CA 1
ATOM 949 C C . GLY A 1 122 ? 7.792 -4.347 6.194 1.00 94.88 122 GLY A C 1
ATOM 950 O O . GLY A 1 122 ? 6.602 -4.097 6.362 1.00 94.88 122 GLY A O 1
ATOM 951 N N . SER A 1 123 ? 8.560 -3.561 5.431 1.00 95.75 123 SER A N 1
ATOM 952 C CA . SER A 1 123 ? 8.024 -2.383 4.736 1.00 95.75 123 SER A CA 1
ATOM 953 C C . SER A 1 123 ? 6.989 -2.793 3.687 1.00 95.75 123 SER A C 1
ATOM 955 O O . SER A 1 123 ? 7.219 -3.725 2.911 1.00 95.75 123 SER A O 1
ATOM 957 N N . TRP A 1 124 ? 5.858 -2.094 3.665 1.00 97.00 124 TRP A N 1
ATOM 958 C CA . TRP A 1 124 ? 4.766 -2.314 2.723 1.00 97.00 124 TRP A CA 1
ATOM 959 C C . TRP A 1 124 ? 5.148 -1.751 1.361 1.00 97.00 124 TRP A C 1
ATOM 961 O O . TRP A 1 124 ? 5.657 -0.633 1.275 1.00 97.00 124 TRP A O 1
ATOM 971 N N . VAL A 1 125 ? 4.930 -2.532 0.308 1.00 94.56 125 VAL A N 1
ATOM 972 C CA . VAL A 1 125 ? 5.268 -2.139 -1.063 1.00 94.56 125 VAL A CA 1
ATOM 973 C C . VAL A 1 125 ? 4.075 -1.422 -1.686 1.00 94.56 125 VAL A C 1
ATOM 975 O O . VAL A 1 125 ? 2.968 -1.957 -1.701 1.00 94.56 125 VAL A O 1
ATOM 978 N N . VAL A 1 126 ? 4.317 -0.223 -2.209 1.00 94.50 126 VAL A N 1
ATOM 979 C CA . VAL A 1 126 ? 3.351 0.587 -2.967 1.00 94.50 126 VAL A CA 1
ATOM 980 C C . VAL A 1 126 ? 3.902 0.870 -4.368 1.00 94.50 126 VAL A C 1
ATOM 982 O O . VAL A 1 126 ? 4.988 0.398 -4.688 1.00 94.50 126 VAL A O 1
ATOM 985 N N . GLN A 1 127 ? 3.178 1.581 -5.237 1.00 91.94 127 GLN A N 1
ATOM 986 C CA . GLN A 1 127 ? 3.581 1.712 -6.650 1.00 91.94 127 GLN A CA 1
ATOM 987 C C . GLN A 1 127 ? 4.990 2.298 -6.848 1.00 91.94 127 GLN A C 1
ATOM 989 O O . GLN A 1 127 ? 5.763 1.822 -7.678 1.00 91.94 127 GLN A O 1
ATOM 994 N N . ASP A 1 128 ? 5.313 3.344 -6.095 1.00 92.19 128 ASP A N 1
ATOM 995 C CA . ASP A 1 128 ? 6.474 4.210 -6.298 1.00 92.19 128 ASP A CA 1
ATOM 996 C C . ASP A 1 128 ? 7.430 4.224 -5.095 1.00 92.19 128 ASP A C 1
ATOM 998 O O . ASP A 1 128 ? 8.374 5.014 -5.054 1.00 92.19 128 ASP A O 1
ATOM 1002 N N . GLY A 1 129 ? 7.226 3.339 -4.119 1.00 94.06 129 GLY A N 1
ATOM 1003 C CA . GLY A 1 129 ? 8.094 3.246 -2.956 1.00 94.06 129 GLY A CA 1
ATOM 1004 C C . GLY A 1 129 ? 7.601 2.286 -1.885 1.00 94.06 129 GLY A C 1
ATOM 1005 O O . GLY A 1 129 ? 6.884 1.316 -2.138 1.00 94.06 129 GLY A O 1
ATOM 1006 N N . THR A 1 130 ? 8.006 2.568 -0.653 1.00 95.00 130 THR A N 1
ATOM 1007 C CA . THR A 1 130 ? 7.650 1.773 0.516 1.00 95.00 130 THR A CA 1
ATOM 1008 C C . THR A 1 130 ? 7.084 2.617 1.635 1.00 95.00 130 THR A C 1
ATOM 1010 O O . THR A 1 130 ? 7.508 3.752 1.837 1.00 95.00 130 THR A O 1
ATOM 1013 N N . PHE A 1 131 ? 6.168 2.014 2.390 1.00 97.56 131 PHE A N 1
ATOM 1014 C CA . PHE A 1 131 ? 5.713 2.522 3.674 1.00 97.56 131 PHE A CA 1
ATOM 1015 C C . PHE A 1 131 ? 6.247 1.622 4.791 1.00 97.56 131 PHE A C 1
ATOM 1017 O O . PHE A 1 131 ? 5.915 0.438 4.889 1.00 97.56 131 PHE A O 1
ATOM 1024 N N . SER A 1 132 ? 7.144 2.160 5.604 1.00 96.94 132 SER A N 1
ATOM 1025 C CA . SER A 1 132 ? 7.856 1.452 6.663 1.00 96.94 132 SER A CA 1
ATOM 1026 C C . SER A 1 132 ? 7.217 1.661 8.038 1.00 96.94 132 SER A C 1
ATOM 1028 O O . SER A 1 132 ? 6.354 2.515 8.240 1.00 96.94 132 SER A O 1
ATOM 1030 N N . LEU A 1 133 ? 7.685 0.899 9.031 1.00 97.06 133 LEU A N 1
ATOM 1031 C CA . LEU A 1 133 ? 7.299 1.128 10.424 1.00 97.06 133 LEU A CA 1
ATOM 1032 C C . LEU A 1 133 ? 7.727 2.521 10.915 1.00 97.06 133 LEU A C 1
ATOM 1034 O O . LEU A 1 133 ? 7.022 3.119 11.724 1.00 97.06 133 LEU A O 1
ATOM 1038 N N . ALA A 1 134 ? 8.861 3.040 10.432 1.00 97.06 134 ALA A N 1
ATOM 1039 C CA . ALA A 1 134 ? 9.315 4.387 10.767 1.00 97.06 134 ALA A CA 1
ATOM 1040 C C . ALA A 1 134 ? 8.342 5.445 10.228 1.00 97.06 134 ALA A C 1
ATOM 1042 O O . ALA A 1 134 ? 7.952 6.327 10.985 1.00 97.06 134 ALA A O 1
ATOM 1043 N N . ASP A 1 135 ? 7.853 5.286 8.994 1.00 98.06 135 ASP A N 1
ATOM 1044 C CA . ASP A 1 135 ? 6.856 6.197 8.411 1.00 98.06 135 ASP A CA 1
ATOM 1045 C C . ASP A 1 135 ? 5.553 6.206 9.226 1.00 98.06 135 ASP A C 1
ATOM 1047 O O . ASP A 1 135 ? 4.956 7.259 9.453 1.00 98.06 135 ASP A O 1
ATOM 1051 N N . LEU A 1 136 ? 5.127 5.042 9.735 1.00 98.38 136 LEU A N 1
ATOM 1052 C CA . LEU A 1 136 ? 3.989 4.961 10.652 1.00 98.38 136 LEU A CA 1
ATOM 1053 C C . LEU A 1 136 ? 4.258 5.710 11.962 1.00 98.38 136 LEU A C 1
ATOM 1055 O O . LEU A 1 136 ? 3.398 6.457 12.427 1.00 98.38 136 LEU A O 1
ATOM 1059 N N . ILE A 1 137 ? 5.424 5.495 12.575 1.00 98.00 137 ILE A N 1
ATOM 1060 C CA . ILE A 1 137 ? 5.816 6.165 13.822 1.00 98.00 137 ILE A CA 1
ATOM 1061 C C . ILE A 1 137 ? 5.844 7.684 13.622 1.00 98.00 137 ILE A C 1
ATOM 1063 O O . ILE A 1 137 ? 5.314 8.409 14.465 1.00 98.00 137 ILE A O 1
ATOM 1067 N N . ASP A 1 138 ? 6.388 8.155 12.502 1.00 98.12 138 ASP A N 1
ATOM 1068 C CA . ASP A 1 138 ? 6.436 9.571 12.146 1.00 98.12 138 ASP A CA 1
ATOM 1069 C C . ASP A 1 138 ? 5.030 10.147 11.949 1.00 98.12 138 ASP A C 1
ATOM 1071 O O . ASP A 1 138 ? 4.726 11.209 12.499 1.00 98.12 138 ASP A O 1
ATOM 1075 N N . ALA A 1 139 ? 4.125 9.416 11.289 1.00 98.31 139 ALA A N 1
ATOM 1076 C CA . ALA A 1 139 ? 2.724 9.819 11.156 1.00 98.31 139 ALA A CA 1
ATOM 1077 C C . ALA A 1 139 ? 2.035 9.987 12.525 1.00 98.31 139 ALA A C 1
ATOM 1079 O O . ALA A 1 139 ? 1.231 10.902 12.713 1.00 98.31 139 ALA A O 1
ATOM 1080 N N . PHE A 1 140 ? 2.382 9.167 13.525 1.00 98.12 140 PHE A N 1
ATOM 1081 C CA . PHE A 1 140 ? 1.897 9.359 14.895 1.00 98.12 140 PHE A CA 1
ATOM 1082 C C . PHE A 1 140 ? 2.443 10.626 15.567 1.00 98.12 140 PHE A C 1
ATOM 1084 O O . PHE A 1 140 ? 1.778 11.153 16.461 1.00 98.12 140 PHE A O 1
ATOM 1091 N N . GLN A 1 141 ? 3.627 11.118 15.191 1.00 96.81 141 GLN A N 1
ATOM 1092 C CA . GLN A 1 141 ? 4.229 12.326 15.775 1.00 96.81 141 GLN A CA 1
ATOM 1093 C C . GLN A 1 141 ? 3.678 13.630 15.184 1.00 96.81 141 GLN A C 1
ATOM 1095 O O . GLN A 1 141 ? 3.966 14.709 15.708 1.00 96.81 141 GLN A O 1
ATOM 1100 N N . GLU A 1 142 ? 2.865 13.561 14.131 1.00 97.38 142 GLU A N 1
ATOM 1101 C CA . GLU A 1 142 ? 2.304 14.751 13.501 1.00 97.38 142 GLU A CA 1
ATOM 1102 C C . GLU A 1 142 ? 1.418 15.562 14.439 1.00 97.38 142 GLU A C 1
ATOM 1104 O O . GLU A 1 142 ? 0.680 15.029 15.269 1.00 97.38 142 GLU A O 1
ATOM 1109 N N . THR A 1 143 ? 1.470 16.886 14.285 1.00 96.94 143 THR A N 1
ATOM 1110 C CA . THR A 1 143 ? 0.828 17.828 15.208 1.00 96.94 143 THR A CA 1
ATOM 1111 C C . THR A 1 143 ? -0.676 17.587 15.337 1.00 96.94 143 THR A C 1
ATOM 1113 O O . THR A 1 143 ? -1.192 17.559 16.455 1.00 96.94 143 THR A O 1
ATOM 1116 N N . GLU A 1 144 ? -1.375 17.352 14.224 1.00 96.25 144 GLU A N 1
ATOM 1117 C CA . GLU A 1 144 ? -2.820 17.101 14.234 1.00 96.25 144 GLU A CA 1
ATOM 1118 C C . GLU A 1 144 ? -3.173 15.763 14.899 1.00 96.25 144 GLU A C 1
ATOM 1120 O O . GLU A 1 144 ? -4.121 15.697 15.684 1.00 96.25 144 GLU A O 1
ATOM 1125 N N . VAL A 1 145 ? -2.367 14.721 14.669 1.00 97.00 145 VAL A N 1
ATOM 1126 C CA . VAL A 1 145 ? -2.531 13.406 15.305 1.00 97.00 145 VAL A CA 1
ATOM 1127 C C . VAL A 1 145 ? -2.291 13.515 16.810 1.00 97.00 145 VAL A C 1
ATOM 1129 O O . VAL A 1 145 ? -3.135 13.114 17.612 1.00 97.00 145 VAL A O 1
ATOM 1132 N N . GLN A 1 146 ? -1.185 14.143 17.215 1.00 96.94 146 GLN A N 1
ATOM 1133 C CA . GLN A 1 146 ? -0.851 14.382 18.619 1.00 96.94 146 GLN A CA 1
ATOM 1134 C C . GLN A 1 146 ? -1.932 15.191 19.341 1.00 96.94 146 GLN A C 1
ATOM 1136 O O . GLN A 1 146 ? -2.251 14.893 20.493 1.00 96.94 146 GLN A O 1
ATOM 1141 N N . ARG A 1 147 ? -2.527 16.190 18.677 1.00 95.69 147 ARG A N 1
ATOM 1142 C CA . ARG A 1 147 ? -3.625 16.987 19.236 1.00 95.69 147 ARG A CA 1
ATOM 1143 C C . ARG A 1 147 ? -4.833 16.116 19.580 1.00 95.69 147 ARG A C 1
ATOM 1145 O O . ARG A 1 147 ? -5.349 16.220 20.690 1.00 95.69 147 ARG A O 1
ATOM 1152 N N . VAL A 1 148 ? -5.253 15.244 18.663 1.00 95.19 148 VAL A N 1
ATOM 1153 C CA . VAL A 1 148 ? -6.392 14.337 18.878 1.00 95.19 148 VAL A CA 1
ATOM 1154 C C . VAL A 1 148 ? -6.082 13.316 19.969 1.00 95.19 148 VAL A C 1
ATOM 1156 O O . VAL A 1 148 ? -6.870 13.159 20.900 1.00 95.19 148 VAL A O 1
ATOM 1159 N N . LEU A 1 149 ? -4.915 12.667 19.915 1.00 95.31 149 LEU A N 1
ATOM 1160 C CA . LEU A 1 149 ? -4.545 11.644 20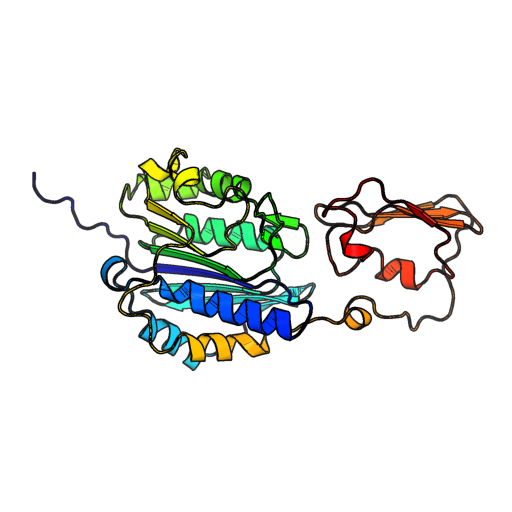.897 1.00 95.31 149 LEU A CA 1
ATOM 1161 C C . LEU A 1 149 ? -4.427 12.203 22.322 1.00 95.31 149 LEU A C 1
ATOM 1163 O O . LEU A 1 149 ? -4.807 11.526 23.271 1.00 95.31 149 LEU A O 1
ATOM 1167 N N . ARG A 1 150 ? -3.943 13.442 22.488 1.00 95.25 150 ARG A N 1
ATOM 1168 C CA . ARG A 1 150 ? -3.889 14.112 23.800 1.00 95.25 150 ARG A CA 1
ATOM 1169 C C . ARG A 1 150 ? -5.260 14.568 24.291 1.00 95.25 150 ARG A C 1
ATOM 1171 O O . ARG A 1 150 ? -5.507 14.532 25.490 1.00 95.25 150 ARG A O 1
ATOM 1178 N N . ALA A 1 151 ? -6.144 15.000 23.391 1.00 94.12 151 ALA A N 1
ATOM 1179 C CA . ALA A 1 151 ? -7.508 15.390 23.752 1.00 94.12 151 ALA A CA 1
ATOM 1180 C C . ALA A 1 151 ? -8.347 14.195 24.243 1.00 94.12 151 ALA A C 1
ATOM 1182 O O . ALA A 1 151 ? -9.239 14.373 25.070 1.00 94.12 151 ALA A O 1
ATOM 1183 N N . TYR A 1 152 ? -8.038 12.987 23.760 1.00 92.44 152 TYR A N 1
ATOM 1184 C CA . TYR A 1 152 ? -8.770 11.753 24.058 1.00 92.44 152 TYR A CA 1
ATOM 1185 C C . TYR A 1 152 ? -7.845 10.631 24.537 1.00 92.44 152 TYR A C 1
ATOM 1187 O O . TYR A 1 152 ? -7.902 9.495 24.052 1.00 92.44 152 TYR A O 1
ATOM 1195 N N . GLU A 1 153 ? -6.983 10.962 2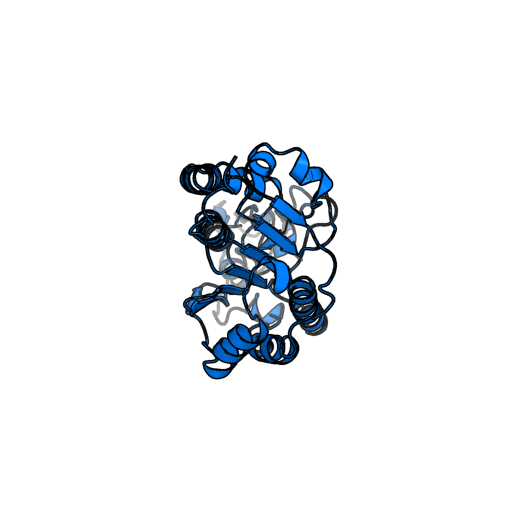5.496 1.00 90.94 153 GLU A N 1
ATOM 1196 C CA . GLU A 1 153 ? -5.981 10.046 26.033 1.00 90.94 153 GLU A CA 1
ATOM 1197 C C . GLU A 1 153 ? -6.612 8.715 26.483 1.00 90.94 153 GLU A C 1
ATOM 1199 O O . GLU A 1 153 ? -7.685 8.675 27.091 1.00 90.94 153 GLU A O 1
ATOM 1204 N N . ASN A 1 154 ? -5.955 7.605 26.144 1.00 89.44 154 ASN A N 1
ATOM 1205 C CA . ASN A 1 154 ? -6.360 6.224 26.426 1.00 89.44 154 ASN A CA 1
ATOM 1206 C C . ASN A 1 154 ? -7.724 5.793 25.852 1.00 89.44 154 ASN A C 1
ATOM 1208 O O . ASN A 1 154 ? -8.179 4.686 26.136 1.00 89.44 154 ASN A O 1
ATOM 1212 N N . SER A 1 155 ? -8.368 6.624 25.025 1.00 92.00 155 SER A N 1
ATOM 1213 C CA . SER A 1 155 ? -9.668 6.308 24.414 1.00 92.00 155 SER A CA 1
ATOM 1214 C C . SER A 1 155 ? -9.546 5.755 22.994 1.00 92.00 155 SER A C 1
ATOM 1216 O O . SER A 1 155 ? -10.434 5.035 22.542 1.00 92.00 155 SER A O 1
ATOM 1218 N N . VAL A 1 156 ? -8.459 6.092 22.292 1.00 95.62 156 VAL A N 1
ATOM 1219 C CA . VAL A 1 156 ? -8.229 5.688 20.900 1.00 95.62 156 VAL A CA 1
ATOM 1220 C C . VAL A 1 156 ? -7.549 4.322 20.840 1.00 95.62 156 VAL A C 1
ATOM 1222 O O . VAL A 1 156 ? -6.574 4.056 21.550 1.00 95.62 156 VAL A O 1
ATOM 1225 N N . THR A 1 157 ? -8.046 3.471 19.946 1.00 96.81 157 THR A N 1
ATOM 1226 C CA . THR A 1 157 ? -7.449 2.172 19.617 1.00 96.81 157 THR A CA 1
ATOM 1227 C C . THR A 1 157 ? -7.071 2.123 18.140 1.00 96.81 157 THR A C 1
ATOM 1229 O O . THR A 1 157 ? -7.822 2.616 17.301 1.00 96.81 157 THR A O 1
ATOM 1232 N N . VAL A 1 158 ? -5.910 1.548 17.829 1.00 98.06 158 VAL A N 1
ATOM 1233 C CA . VAL A 1 158 ? -5.417 1.344 16.463 1.00 98.06 158 VAL A CA 1
ATOM 1234 C C . VAL A 1 158 ? -4.991 -0.109 16.308 1.00 98.06 158 VAL A C 1
ATOM 1236 O O . VAL A 1 158 ? -4.024 -0.536 16.940 1.00 98.06 158 VAL A O 1
ATOM 1239 N N . ASP A 1 159 ? -5.690 -0.853 15.464 1.00 98.38 159 ASP A N 1
ATOM 1240 C CA . ASP A 1 159 ? -5.335 -2.224 15.114 1.00 98.38 159 ASP A CA 1
ATOM 1241 C C . ASP A 1 159 ? -4.800 -2.264 13.682 1.00 98.38 159 ASP A C 1
ATOM 1243 O O . ASP A 1 159 ? -5.344 -1.624 12.783 1.00 98.38 159 ASP A O 1
ATOM 1247 N N . ILE A 1 160 ? -3.688 -2.970 13.489 1.00 98.62 160 ILE A N 1
ATOM 1248 C CA . ILE A 1 160 ? -2.958 -3.027 12.222 1.00 98.62 160 ILE A CA 1
ATOM 1249 C C . ILE A 1 160 ? -2.769 -4.485 11.832 1.00 98.62 160 ILE A C 1
ATOM 1251 O O . ILE A 1 160 ? -2.103 -5.234 12.544 1.00 98.62 160 ILE A O 1
ATOM 1255 N N . HIS A 1 161 ? -3.304 -4.869 10.683 1.00 98.44 161 HIS A N 1
ATOM 1256 C CA . HIS A 1 161 ? -3.109 -6.173 10.071 1.00 98.44 161 HIS A CA 1
ATOM 1257 C C . HIS A 1 161 ? -2.098 -6.064 8.941 1.00 98.44 161 HIS A C 1
ATOM 1259 O O . HIS A 1 161 ? -2.302 -5.317 7.989 1.00 98.44 161 HIS A O 1
ATOM 1265 N N . CYS A 1 162 ? -0.997 -6.800 9.037 1.00 97.88 162 CYS A N 1
ATOM 1266 C CA . CYS A 1 162 ? 0.038 -6.831 8.008 1.00 97.88 162 CYS A CA 1
ATOM 1267 C C . CYS A 1 162 ? 0.838 -8.136 8.076 1.00 97.88 162 CYS A C 1
ATOM 1269 O O . CYS A 1 162 ? 0.698 -8.925 9.013 1.00 97.88 162 CYS A O 1
ATOM 1271 N N . ALA A 1 163 ? 1.707 -8.371 7.088 1.00 96.06 163 ALA A N 1
ATOM 1272 C CA . ALA A 1 163 ? 2.626 -9.504 7.139 1.00 96.06 163 ALA A CA 1
ATOM 1273 C C . ALA A 1 163 ? 3.485 -9.442 8.424 1.00 96.06 163 ALA A C 1
ATOM 1275 O O . ALA A 1 163 ? 3.940 -8.351 8.783 1.00 96.06 163 ALA A O 1
ATOM 1276 N N . PRO A 1 164 ? 3.708 -10.572 9.123 1.00 93.25 164 PRO A N 1
ATOM 1277 C CA . PRO A 1 164 ? 4.483 -10.627 10.364 1.00 93.25 164 PRO A CA 1
ATOM 1278 C C . PRO A 1 164 ? 5.994 -10.604 10.075 1.00 93.25 164 PRO A C 1
ATOM 1280 O O . PRO A 1 164 ? 6.730 -11.515 10.441 1.00 93.25 164 PRO A O 1
ATOM 1283 N N . GLU A 1 165 ? 6.443 -9.568 9.372 1.00 93.75 165 GLU A N 1
ATOM 1284 C CA . GLU A 1 165 ? 7.818 -9.380 8.915 1.00 93.75 165 GLU A CA 1
ATOM 1285 C C . GLU A 1 165 ? 8.486 -8.210 9.647 1.00 93.75 165 GLU A C 1
ATOM 1287 O O . GLU A 1 165 ? 7.844 -7.222 10.016 1.00 93.75 165 GLU A O 1
ATOM 1292 N N . GLY A 1 166 ? 9.803 -8.303 9.824 1.00 92.44 166 GLY A N 1
ATOM 1293 C CA . GLY A 1 166 ? 10.608 -7.262 10.461 1.00 92.44 166 GLY A CA 1
ATOM 1294 C C . GLY A 1 166 ? 10.157 -6.898 11.875 1.00 92.44 166 GLY A C 1
ATOM 1295 O O . GLY A 1 166 ? 9.898 -7.766 12.707 1.00 92.44 166 GLY A O 1
ATOM 1296 N N . GLU A 1 167 ? 10.105 -5.598 12.174 1.00 93.62 167 GLU A N 1
ATOM 1297 C CA . GLU A 1 167 ? 9.761 -5.106 13.514 1.00 93.62 167 GLU A CA 1
ATOM 1298 C C . GLU A 1 167 ? 8.257 -4.838 13.720 1.00 93.62 167 GLU A C 1
ATOM 1300 O O . GLU A 1 167 ? 7.867 -4.332 14.779 1.00 93.62 167 GLU A O 1
ATOM 1305 N N . TRP A 1 168 ? 7.397 -5.180 12.753 1.00 96.50 168 TRP A N 1
ATOM 1306 C CA . TRP A 1 168 ? 5.946 -4.984 12.848 1.00 96.50 168 TRP A CA 1
ATOM 1307 C C . TRP A 1 168 ? 5.330 -5.887 13.919 1.00 96.50 168 TRP A C 1
ATOM 1309 O O . TRP A 1 168 ? 4.875 -6.999 13.670 1.00 96.50 168 TRP A O 1
ATOM 1319 N N . SER A 1 169 ? 5.324 -5.396 15.156 1.00 96.94 169 SER A N 1
ATOM 1320 C CA . SER A 1 169 ? 4.788 -6.112 16.305 1.00 96.94 169 SER A CA 1
ATOM 1321 C C . SER A 1 169 ? 4.250 -5.158 17.363 1.00 96.94 169 SER A C 1
ATOM 1323 O O . SER A 1 169 ? 4.777 -4.066 17.597 1.00 96.94 169 SER A O 1
ATOM 1325 N N . THR A 1 170 ? 3.242 -5.624 18.099 1.00 97.19 170 THR A N 1
ATOM 1326 C CA . THR A 1 170 ? 2.717 -4.908 19.269 1.00 97.19 170 THR A CA 1
ATOM 1327 C C . THR A 1 170 ? 3.823 -4.618 20.296 1.00 97.19 170 THR A C 1
ATOM 1329 O O . THR A 1 170 ? 3.851 -3.550 20.903 1.00 97.19 170 THR A O 1
ATOM 1332 N N . ALA A 1 171 ? 4.770 -5.544 20.488 1.00 96.62 171 ALA A N 1
ATOM 1333 C CA . ALA A 1 171 ? 5.870 -5.382 21.438 1.00 96.62 171 ALA A CA 1
ATOM 1334 C C . ALA A 1 171 ? 6.833 -4.247 21.052 1.00 96.62 171 ALA A C 1
ATOM 1336 O O . ALA A 1 171 ? 7.280 -3.504 21.928 1.00 96.62 171 ALA A O 1
ATOM 1337 N N . ARG A 1 172 ? 7.128 -4.090 19.756 1.00 95.94 172 ARG A N 1
ATOM 1338 C CA . ARG A 1 172 ? 7.956 -2.995 19.245 1.00 95.94 172 ARG A CA 1
ATOM 1339 C C . ARG A 1 172 ? 7.263 -1.647 19.411 1.00 95.94 172 ARG A C 1
ATOM 1341 O O . ARG A 1 172 ? 7.901 -0.719 19.907 1.00 95.94 172 ARG A O 1
ATOM 1348 N N . LEU A 1 173 ? 5.988 -1.547 19.027 1.00 96.12 173 LEU A N 1
ATOM 1349 C CA . LEU A 1 173 ? 5.228 -0.292 19.085 1.00 96.12 173 LEU A CA 1
ATOM 1350 C C . LEU A 1 173 ? 5.026 0.206 20.518 1.00 96.12 173 LEU A C 1
ATOM 1352 O O . LEU A 1 173 ? 5.092 1.403 20.751 1.00 96.12 173 LEU A O 1
ATOM 1356 N N . ARG A 1 174 ? 4.882 -0.690 21.506 1.00 96.00 174 ARG A N 1
ATOM 1357 C CA . ARG A 1 174 ? 4.783 -0.326 22.938 1.00 96.00 174 ARG A CA 1
ATOM 1358 C C . ARG A 1 174 ? 5.975 0.469 23.485 1.00 96.00 174 ARG A C 1
ATOM 1360 O O . ARG A 1 174 ? 5.888 0.996 24.591 1.00 96.00 174 ARG A O 1
ATOM 1367 N N . ARG A 1 175 ? 7.103 0.501 22.768 1.00 96.38 175 ARG A N 1
ATOM 1368 C CA . ARG A 1 175 ? 8.282 1.297 23.139 1.00 96.38 175 ARG A CA 1
ATOM 1369 C C . ARG A 1 175 ? 8.148 2.765 22.730 1.00 96.38 175 ARG A C 1
ATOM 1371 O O . ARG A 1 175 ? 8.910 3.592 23.221 1.00 96.38 175 ARG A O 1
ATOM 1378 N N . GLU A 1 176 ? 7.200 3.078 21.853 1.00 96.94 176 GLU A N 1
ATOM 1379 C CA . GLU A 1 176 ? 7.008 4.414 21.308 1.00 96.94 176 GLU A CA 1
ATOM 1380 C C . GLU A 1 176 ? 6.222 5.325 22.255 1.00 96.94 176 GLU A C 1
ATOM 1382 O O . GLU A 1 176 ? 5.407 4.895 23.071 1.00 96.94 176 GLU A O 1
ATOM 1387 N N . SER A 1 177 ? 6.456 6.633 22.156 1.00 94.62 177 SER A N 1
ATOM 1388 C CA . SER A 1 177 ? 5.843 7.612 23.062 1.00 94.62 177 SER A CA 1
ATOM 1389 C C . SER A 1 177 ? 4.320 7.698 22.914 1.00 94.62 177 SER A C 1
ATOM 1391 O O . SER A 1 177 ? 3.623 7.890 23.914 1.00 94.62 177 SER A O 1
ATOM 1393 N N . PHE A 1 178 ? 3.791 7.514 21.699 1.00 94.50 178 PHE A N 1
ATOM 1394 C CA . PHE A 1 178 ? 2.357 7.617 21.412 1.00 94.50 178 PHE A CA 1
ATOM 1395 C C . PHE A 1 178 ? 1.528 6.495 22.046 1.00 94.50 178 PHE A C 1
ATOM 1397 O O . PHE A 1 178 ? 0.333 6.691 22.271 1.00 94.50 178 PHE A O 1
ATOM 1404 N N . THR A 1 179 ? 2.125 5.353 22.413 1.00 94.06 179 THR A N 1
ATOM 1405 C CA . THR A 1 179 ? 1.381 4.273 23.088 1.00 94.06 179 THR A CA 1
ATOM 1406 C C . THR A 1 179 ? 1.035 4.595 24.539 1.00 94.06 179 THR A C 1
ATOM 1408 O O . THR A 1 179 ? 0.315 3.839 25.183 1.00 94.06 179 THR A O 1
ATOM 1411 N N . LYS A 1 180 ? 1.533 5.721 25.069 1.00 94.25 180 LYS A N 1
ATOM 1412 C CA . LYS A 1 180 ? 1.043 6.304 26.328 1.00 94.25 180 LYS A CA 1
ATOM 1413 C C . LYS A 1 180 ? -0.308 7.000 26.153 1.00 94.25 180 LYS A C 1
ATOM 1415 O O . LYS A 1 180 ? -1.032 7.142 27.125 1.00 94.25 180 LYS A O 1
ATOM 1420 N N . LEU A 1 181 ? -0.619 7.441 24.931 1.00 95.44 181 LEU A N 1
ATOM 1421 C CA . LEU A 1 181 ? -1.827 8.201 24.609 1.00 95.44 181 LEU A CA 1
ATOM 1422 C C . LEU A 1 181 ? -2.928 7.334 23.990 1.00 95.44 181 LEU A C 1
ATOM 1424 O O . LEU A 1 181 ? -4.100 7.691 24.056 1.00 95.44 181 LEU A O 1
ATOM 1428 N N . CYS A 1 182 ? -2.573 6.216 23.360 1.00 96.12 182 CYS A N 1
ATOM 1429 C CA . CYS A 1 182 ? -3.515 5.326 22.686 1.00 96.12 182 CYS A CA 1
ATOM 1430 C C . CYS A 1 182 ? -3.037 3.874 22.709 1.00 96.12 182 CYS A C 1
ATOM 1432 O O . CYS A 1 182 ? -1.857 3.587 22.918 1.00 96.12 182 CYS A O 1
ATOM 1434 N N . LYS A 1 183 ? -3.956 2.939 22.464 1.00 96.62 183 LYS A N 1
ATOM 1435 C CA . LYS A 1 183 ? -3.635 1.513 22.379 1.00 96.62 183 LYS A CA 1
ATOM 1436 C C . LYS A 1 183 ? -3.395 1.130 20.923 1.00 96.62 183 LYS A C 1
ATOM 1438 O O . LYS A 1 183 ? -4.323 1.197 20.127 1.00 96.62 183 LYS A O 1
ATOM 1443 N N . VAL A 1 184 ? -2.187 0.671 20.601 1.00 97.62 184 VAL A N 1
ATOM 1444 C CA . VAL A 1 184 ? -1.840 0.188 19.255 1.00 97.62 184 VAL A CA 1
ATOM 1445 C C . VAL A 1 184 ? -1.504 -1.302 19.296 1.00 97.62 184 VAL A C 1
ATOM 1447 O O . VAL A 1 184 ? -0.729 -1.733 20.157 1.00 97.62 184 VAL A O 1
ATOM 1450 N N . ARG A 1 185 ? -2.096 -2.095 18.398 1.00 97.81 185 ARG A N 1
ATOM 1451 C CA . ARG A 1 185 ? -1.850 -3.539 18.261 1.00 97.81 185 ARG A CA 1
ATOM 1452 C C . ARG A 1 185 ? -1.556 -3.895 16.808 1.00 97.81 185 ARG A C 1
ATOM 1454 O O . ARG A 1 185 ? -2.198 -3.388 15.898 1.00 97.81 185 ARG A O 1
ATOM 1461 N N . VAL A 1 186 ? -0.606 -4.800 16.613 1.00 98.31 186 VAL A N 1
ATOM 1462 C CA . VAL A 1 186 ? -0.312 -5.423 15.318 1.00 98.31 186 VAL A CA 1
ATOM 1463 C C . VAL A 1 186 ? -0.772 -6.867 15.368 1.00 98.31 186 VAL A C 1
ATOM 1465 O O . VAL A 1 186 ? -0.412 -7.565 16.320 1.00 98.31 186 VAL A O 1
ATOM 1468 N N . ASN A 1 187 ? -1.535 -7.277 14.354 1.00 97.81 187 ASN A N 1
ATOM 1469 C CA . ASN A 1 187 ? -2.134 -8.598 14.197 1.00 97.81 187 ASN A CA 1
ATOM 1470 C C . ASN A 1 187 ? -2.785 -9.099 15.504 1.00 97.81 187 ASN A C 1
ATOM 1472 O O . ASN A 1 187 ? -2.335 -10.105 16.054 1.00 97.81 187 ASN A O 1
ATOM 1476 N N . PRO A 1 188 ? -3.765 -8.360 16.069 1.00 96.94 188 PRO A N 1
ATOM 1477 C CA . PRO A 1 188 ? -4.527 -8.834 17.221 1.00 96.94 188 PRO A CA 1
ATOM 1478 C C . PRO A 1 188 ? -5.255 -10.150 16.919 1.00 96.94 188 PRO A C 1
ATOM 1480 O O . PRO A 1 188 ? -5.522 -10.463 15.760 1.00 96.94 188 PRO A O 1
ATOM 1483 N N . ASP A 1 189 ? -5.586 -10.883 17.983 1.00 96.12 189 ASP A N 1
ATOM 1484 C CA . ASP A 1 189 ? -6.340 -12.134 17.897 1.00 96.12 189 ASP A CA 1
ATOM 1485 C C . ASP A 1 189 ? -7.737 -11.921 17.299 1.00 96.12 189 ASP A C 1
ATOM 1487 O O . ASP A 1 189 ? -8.336 -10.847 17.436 1.00 96.12 189 ASP A O 1
ATOM 1491 N N . ASP A 1 190 ? -8.263 -12.977 16.684 1.00 95.44 190 ASP A N 1
ATOM 1492 C CA . ASP A 1 190 ? -9.603 -12.984 16.112 1.00 95.44 190 ASP A CA 1
ATOM 1493 C C . ASP A 1 190 ? -10.676 -12.771 17.190 1.00 95.44 190 ASP A C 1
ATOM 1495 O O . ASP A 1 190 ? -10.609 -13.283 18.313 1.00 95.44 190 ASP A O 1
ATOM 1499 N N . SER A 1 191 ? -11.706 -12.022 16.816 1.00 93.38 191 SER A N 1
ATOM 1500 C CA . SER A 1 191 ? -12.920 -11.834 17.591 1.00 93.38 191 SER A CA 1
ATOM 1501 C C . SER A 1 191 ? -13.673 -13.163 17.709 1.00 93.38 191 SER A C 1
ATOM 1503 O O . SER A 1 191 ? -13.807 -13.888 16.720 1.00 93.38 191 SER A O 1
ATOM 1505 N N . PRO A 1 192 ? -14.240 -13.490 18.885 1.00 89.19 192 PRO A N 1
ATOM 1506 C CA . PRO A 1 192 ? -15.052 -14.696 19.050 1.00 89.19 192 PRO A CA 1
ATOM 1507 C C . PRO A 1 192 ? -16.338 -14.671 18.206 1.00 89.19 192 PRO A C 1
ATOM 1509 O O . PRO A 1 192 ? -16.951 -15.716 17.989 1.00 89.19 192 PRO A O 1
ATOM 1512 N N . SER A 1 193 ? -16.757 -13.491 17.738 1.00 90.19 193 SER A N 1
ATOM 1513 C CA . SER A 1 193 ? -17.952 -13.279 16.921 1.00 90.19 193 SER A CA 1
ATOM 1514 C C . SER A 1 193 ? -17.616 -12.434 15.681 1.00 90.19 193 SER A C 1
ATOM 1516 O O . SER A 1 193 ? -17.905 -11.232 15.665 1.00 90.19 193 SER A O 1
ATOM 1518 N N . PRO A 1 194 ? -16.982 -13.022 14.649 1.00 90.50 194 PRO A N 1
ATOM 1519 C CA . PRO A 1 194 ? -16.639 -12.305 13.425 1.00 90.50 194 PRO A CA 1
ATOM 1520 C C . PRO A 1 194 ? -17.895 -11.898 12.642 1.00 90.50 194 PRO A C 1
ATOM 1522 O O . PRO A 1 194 ? -18.944 -12.544 12.723 1.00 90.50 194 PRO A O 1
ATOM 1525 N N . ALA A 1 195 ? -17.790 -10.825 11.855 1.00 92.19 195 ALA A N 1
ATOM 1526 C CA . ALA A 1 195 ? -18.895 -10.350 11.027 1.00 92.19 195 ALA A CA 1
ATOM 1527 C C . ALA A 1 195 ? -19.273 -11.380 9.945 1.00 92.19 195 ALA A C 1
ATOM 1529 O O . ALA A 1 195 ? -18.417 -11.944 9.266 1.00 92.19 195 ALA A O 1
ATOM 1530 N N . ALA A 1 196 ? -20.575 -11.607 9.754 1.00 92.00 196 ALA A N 1
ATOM 1531 C CA . ALA A 1 196 ? -21.071 -12.683 8.892 1.00 92.00 196 ALA A CA 1
ATOM 1532 C C . ALA A 1 196 ? -20.870 -12.437 7.387 1.00 92.00 196 ALA A C 1
ATOM 1534 O O . ALA A 1 196 ? -20.938 -13.383 6.605 1.00 92.00 196 ALA A O 1
ATOM 1535 N N . ASN A 1 197 ? -20.660 -11.185 6.971 1.00 95.00 197 ASN A N 1
ATOM 1536 C CA . ASN A 1 197 ? -20.649 -10.779 5.566 1.00 95.00 197 ASN A CA 1
ATOM 1537 C C . ASN A 1 197 ? -19.281 -10.329 5.026 1.00 95.00 197 ASN A C 1
ATOM 1539 O O . ASN A 1 197 ? -19.200 -9.652 3.998 1.00 95.00 197 ASN A O 1
ATOM 1543 N N . ILE A 1 198 ? -18.202 -10.723 5.707 1.00 97.62 198 ILE A N 1
ATOM 1544 C CA . ILE A 1 198 ? -16.825 -10.436 5.284 1.00 97.62 198 ILE A CA 1
ATOM 1545 C C . ILE A 1 198 ? -16.580 -10.963 3.864 1.00 97.62 198 ILE A C 1
ATOM 1547 O O . ILE A 1 198 ? -16.032 -10.245 3.031 1.00 97.62 198 ILE A O 1
ATOM 1551 N N . GLN A 1 199 ? -17.033 -12.185 3.559 1.00 97.94 199 GLN A N 1
ATOM 1552 C CA . GLN A 1 199 ? -16.805 -12.780 2.243 1.00 97.94 199 GLN A CA 1
ATOM 1553 C C . GLN A 1 199 ? -17.525 -12.013 1.128 1.00 97.94 199 GLN A C 1
ATOM 1555 O O . GLN A 1 199 ? -16.902 -11.724 0.115 1.00 97.94 199 GLN A O 1
ATOM 1560 N N . GLN A 1 200 ? -18.782 -11.593 1.321 1.00 98.44 200 GLN A N 1
ATOM 1561 C CA . GLN A 1 200 ? -19.491 -10.789 0.317 1.00 98.44 200 GLN A CA 1
ATOM 1562 C C . GLN A 1 200 ? -18.796 -9.445 0.062 1.00 98.44 200 GLN A C 1
ATOM 1564 O O . GLN A 1 200 ? -18.800 -8.957 -1.066 1.00 98.44 200 GLN A O 1
ATOM 1569 N N . PHE A 1 201 ? -18.191 -8.840 1.089 1.00 98.50 201 PHE A N 1
ATOM 1570 C CA . PHE A 1 201 ? -17.412 -7.615 0.917 1.00 98.50 201 PHE A CA 1
ATOM 1571 C C . PHE A 1 201 ? -16.131 -7.868 0.111 1.00 98.50 201 PHE A C 1
ATOM 1573 O O . PHE A 1 201 ? -15.795 -7.096 -0.785 1.00 98.50 201 PHE A O 1
ATOM 1580 N N . VAL A 1 202 ? -15.435 -8.974 0.382 1.00 98.44 202 VAL A N 1
ATOM 1581 C CA . VAL A 1 202 ? -14.255 -9.390 -0.391 1.00 98.44 202 VAL A CA 1
ATOM 1582 C C . VAL A 1 202 ? -14.625 -9.698 -1.845 1.00 98.44 202 VAL A C 1
ATOM 1584 O O . VAL A 1 202 ? -13.919 -9.261 -2.753 1.00 98.44 202 VAL A O 1
ATOM 1587 N N . ASP A 1 203 ? -15.757 -10.362 -2.082 1.00 98.31 203 ASP A N 1
ATOM 1588 C CA . ASP A 1 203 ? -16.280 -10.649 -3.423 1.00 98.31 203 ASP A CA 1
ATOM 1589 C C . ASP A 1 203 ? -16.633 -9.362 -4.181 1.00 98.31 203 ASP A C 1
ATOM 1591 O O . ASP A 1 203 ? -16.414 -9.274 -5.387 1.00 98.31 203 ASP A O 1
ATOM 1595 N N . TYR A 1 204 ? -17.123 -8.338 -3.475 1.00 98.06 204 TYR A N 1
ATOM 1596 C CA . TYR A 1 204 ? -17.327 -6.999 -4.027 1.00 98.06 204 TYR A CA 1
ATOM 1597 C C . TYR A 1 204 ? -16.005 -6.328 -4.441 1.00 98.06 204 TYR A C 1
ATOM 1599 O O . TYR A 1 204 ? -15.960 -5.676 -5.483 1.00 98.06 204 TYR A O 1
ATOM 1607 N N . LEU A 1 205 ? -14.920 -6.498 -3.675 1.00 98.12 205 LEU A N 1
ATOM 1608 C CA . LEU A 1 205 ? -13.610 -5.931 -4.022 1.00 98.12 205 LEU A CA 1
ATOM 1609 C C . LEU A 1 205 ? -12.893 -6.698 -5.143 1.00 98.12 205 LEU A C 1
ATOM 1611 O O . LEU A 1 205 ? -12.125 -6.110 -5.908 1.00 98.12 205 LEU A O 1
ATOM 1615 N N . ALA A 1 206 ? -13.136 -8.005 -5.261 1.00 97.94 206 ALA A N 1
ATOM 1616 C CA . ALA A 1 206 ? -12.422 -8.904 -6.166 1.00 97.94 206 ALA A CA 1
ATOM 1617 C C . ALA A 1 206 ? -12.345 -8.446 -7.643 1.00 97.94 206 ALA A C 1
ATOM 1619 O O . ALA A 1 206 ? -11.306 -8.683 -8.270 1.00 97.94 206 ALA A O 1
ATOM 1620 N N . PRO A 1 207 ? -13.358 -7.788 -8.243 1.00 96.94 207 PRO A N 1
ATOM 1621 C CA . PRO A 1 207 ? -13.274 -7.269 -9.606 1.00 96.94 207 PRO A CA 1
ATOM 1622 C C . PRO A 1 207 ? -12.291 -6.109 -9.782 1.00 96.94 207 PRO A C 1
ATOM 1624 O O . PRO A 1 207 ? -11.854 -5.889 -10.911 1.00 96.94 207 PRO A O 1
ATOM 1627 N N . PHE A 1 208 ? -11.941 -5.376 -8.721 1.00 96.44 208 PHE A N 1
ATOM 1628 C CA . PHE A 1 208 ? -10.978 -4.268 -8.767 1.00 96.44 208 PHE A CA 1
ATOM 1629 C C . PHE A 1 208 ? -9.535 -4.737 -8.553 1.00 96.44 208 PHE A C 1
ATOM 1631 O O . PHE A 1 208 ? -8.597 -4.083 -8.997 1.00 96.44 208 PHE A O 1
ATOM 1638 N N . VAL A 1 209 ? -9.347 -5.898 -7.920 1.00 96.00 209 VAL A N 1
ATOM 1639 C CA . VAL A 1 209 ? -8.031 -6.505 -7.692 1.00 96.00 209 VAL A CA 1
ATOM 1640 C C . VAL A 1 209 ? -7.666 -7.349 -8.913 1.00 96.00 209 VAL A C 1
ATOM 1642 O O . VAL A 1 209 ? -8.099 -8.496 -9.049 1.00 96.00 209 VAL A O 1
ATOM 1645 N N . ARG A 1 210 ? -6.921 -6.763 -9.854 1.00 92.25 210 ARG A N 1
ATOM 1646 C CA . ARG A 1 210 ? -6.564 -7.408 -11.127 1.00 92.25 210 ARG A CA 1
ATOM 1647 C C . ARG A 1 210 ? -5.054 -7.524 -11.284 1.00 92.25 210 ARG A C 1
ATOM 1649 O O . ARG A 1 210 ? -4.368 -6.519 -11.099 1.00 92.25 210 ARG A O 1
ATOM 1656 N N . PRO A 1 211 ? -4.541 -8.709 -11.649 1.00 92.00 211 PRO A N 1
ATOM 1657 C CA . PRO A 1 211 ? -3.152 -8.838 -12.046 1.00 92.00 211 PRO A CA 1
ATOM 1658 C C . PRO A 1 211 ? -2.871 -8.098 -13.347 1.00 92.00 211 PRO A C 1
ATOM 1660 O O . PRO A 1 211 ? -3.667 -8.177 -14.284 1.00 92.00 211 PRO A O 1
ATOM 1663 N N . ALA A 1 212 ? -1.728 -7.418 -13.411 1.00 86.44 212 ALA A N 1
ATOM 1664 C CA . ALA A 1 212 ? -1.196 -6.879 -14.656 1.00 86.44 212 ALA A CA 1
ATOM 1665 C C . ALA A 1 212 ? -0.096 -7.809 -15.185 1.00 86.44 212 ALA A C 1
ATOM 1667 O O . ALA A 1 212 ? 0.914 -8.063 -14.518 1.00 86.44 212 ALA A O 1
ATOM 1668 N N . SER A 1 213 ? -0.284 -8.336 -16.391 1.00 85.38 213 SER A N 1
ATOM 1669 C CA . SER A 1 213 ? 0.765 -9.091 -17.085 1.00 85.38 213 SER A CA 1
ATOM 1670 C C . SER A 1 213 ? 1.943 -8.182 -17.449 1.00 85.38 213 SER A C 1
ATOM 1672 O O . SER A 1 213 ? 1.794 -6.962 -17.541 1.00 85.38 213 SER A O 1
ATOM 1674 N N . VAL A 1 214 ? 3.128 -8.763 -17.644 1.00 84.94 214 VAL A N 1
ATOM 1675 C CA . VAL A 1 214 ? 4.314 -7.984 -18.038 1.00 84.94 214 VAL A CA 1
ATOM 1676 C C . VAL A 1 214 ? 4.077 -7.322 -19.395 1.00 84.94 214 VAL A C 1
ATOM 1678 O O . VAL A 1 214 ? 4.447 -6.173 -19.582 1.00 84.94 214 VAL A O 1
ATOM 1681 N N . GLU A 1 215 ? 3.373 -7.994 -20.301 1.00 86.38 215 GLU A N 1
ATOM 1682 C CA . GLU A 1 215 ? 3.010 -7.501 -21.628 1.00 86.38 215 GLU A CA 1
ATOM 1683 C C . GLU A 1 215 ? 2.091 -6.272 -21.568 1.00 86.38 215 GLU A C 1
ATOM 1685 O O . GLU A 1 215 ? 2.236 -5.359 -22.376 1.00 86.38 215 GLU A O 1
ATOM 1690 N N . GLN A 1 216 ? 1.169 -6.229 -20.600 1.00 87.88 216 GLN A N 1
ATOM 1691 C CA . GLN A 1 216 ? 0.313 -5.059 -20.357 1.00 87.88 216 GLN A CA 1
ATOM 1692 C C . GLN A 1 216 ? 1.079 -3.901 -19.713 1.00 87.88 216 GLN A C 1
ATOM 1694 O O . GLN A 1 216 ? 0.757 -2.740 -19.946 1.00 87.88 216 GLN A O 1
ATOM 1699 N N . LEU A 1 217 ? 2.070 -4.194 -18.868 1.00 87.50 217 LEU A N 1
ATOM 1700 C CA . LEU A 1 217 ? 2.889 -3.153 -18.243 1.00 87.50 217 LEU A CA 1
ATOM 1701 C C . LEU A 1 217 ? 3.928 -2.575 -19.204 1.00 87.50 217 LEU A C 1
ATOM 1703 O O . LEU A 1 217 ? 4.227 -1.381 -19.139 1.00 87.50 217 LEU A O 1
ATOM 1707 N N . LEU A 1 218 ? 4.474 -3.428 -20.070 1.00 89.06 218 LEU A N 1
ATOM 1708 C CA . LEU A 1 218 ? 5.567 -3.149 -20.989 1.00 89.06 218 LEU A CA 1
ATOM 1709 C C . LEU A 1 218 ? 5.079 -3.257 -22.440 1.00 89.06 218 LEU A C 1
ATOM 1711 O O . LEU A 1 218 ? 5.577 -4.055 -23.235 1.00 89.06 218 LEU A O 1
ATOM 1715 N N . GLU A 1 219 ? 4.103 -2.421 -22.797 1.00 89.56 219 GLU A N 1
ATOM 1716 C CA . GLU A 1 219 ? 3.500 -2.438 -24.132 1.00 89.56 219 GLU A CA 1
ATOM 1717 C C . GLU A 1 219 ? 4.534 -2.135 -25.235 1.00 89.56 219 GLU A C 1
ATOM 1719 O O . GLU A 1 219 ? 5.308 -1.173 -25.117 1.00 89.56 219 GLU A O 1
ATOM 1724 N N . PRO A 1 220 ? 4.559 -2.904 -26.338 1.00 86.75 220 PRO A N 1
ATOM 1725 C CA . PRO A 1 220 ? 5.456 -2.640 -27.459 1.00 86.75 220 PRO A CA 1
ATOM 1726 C C . PRO A 1 220 ? 5.125 -1.300 -28.131 1.00 86.75 220 PRO A C 1
ATOM 1728 O O . PRO A 1 220 ? 4.058 -0.726 -27.926 1.00 86.75 220 PRO A O 1
ATOM 1731 N N . SER A 1 221 ? 6.056 -0.762 -28.920 1.00 85.00 221 SER A N 1
ATOM 1732 C CA . SER A 1 221 ? 5.784 0.436 -29.721 1.00 85.00 221 SER A CA 1
ATOM 1733 C C . SER A 1 221 ? 5.236 0.076 -31.099 1.00 85.00 221 SER A C 1
ATOM 1735 O O . SER A 1 221 ? 5.825 -0.742 -31.802 1.00 85.00 221 SER A O 1
ATOM 1737 N N . ASP A 1 222 ? 4.158 0.749 -31.508 1.00 81.94 222 ASP A N 1
ATOM 1738 C CA . ASP A 1 222 ? 3.632 0.710 -32.882 1.00 81.94 222 ASP A CA 1
ATOM 1739 C C . ASP A 1 222 ? 4.362 1.697 -33.816 1.00 81.94 222 ASP A C 1
ATOM 1741 O O . ASP A 1 222 ? 4.079 1.776 -35.016 1.00 81.94 222 ASP A O 1
ATOM 1745 N N . VAL A 1 223 ? 5.282 2.503 -33.272 1.00 81.56 223 VAL A N 1
ATOM 1746 C CA . VAL A 1 223 ? 6.003 3.532 -34.023 1.00 81.56 223 VAL A CA 1
ATOM 1747 C C . VAL A 1 223 ? 7.095 2.893 -34.874 1.00 81.56 223 VAL A C 1
ATOM 1749 O O . VAL A 1 223 ? 7.974 2.191 -34.381 1.00 81.56 223 VAL A O 1
ATOM 1752 N N . VAL A 1 224 ? 7.077 3.199 -36.173 1.00 71.88 224 VAL A N 1
ATOM 1753 C CA . VAL A 1 224 ? 8.112 2.760 -37.113 1.00 71.88 224 VAL A CA 1
ATOM 1754 C C . VAL A 1 224 ? 9.310 3.710 -37.049 1.00 71.88 224 VAL A C 1
ATOM 1756 O O . VAL A 1 224 ? 9.217 4.867 -37.459 1.00 71.88 224 VAL A O 1
ATOM 1759 N N . GLY A 1 225 ? 10.452 3.200 -36.590 1.00 75.12 225 GLY A N 1
ATOM 1760 C CA . GLY A 1 225 ? 11.725 3.921 -36.531 1.00 75.12 225 GLY A CA 1
ATOM 1761 C C . GLY A 1 225 ? 12.313 3.951 -35.123 1.00 75.12 225 GLY A C 1
ATOM 1762 O O . GLY A 1 225 ? 11.582 3.976 -34.140 1.00 75.12 225 GLY A O 1
ATOM 1763 N N . ASN A 1 226 ? 13.646 3.969 -35.037 1.00 83.12 226 ASN A N 1
ATOM 1764 C CA . ASN A 1 226 ? 14.357 3.830 -33.766 1.00 83.12 226 ASN A CA 1
ATOM 1765 C C . ASN A 1 226 ? 15.060 5.131 -33.383 1.00 83.12 226 ASN A C 1
ATOM 1767 O O . ASN A 1 226 ? 15.694 5.783 -34.221 1.00 83.12 226 ASN A O 1
ATOM 1771 N N . ILE A 1 227 ? 14.996 5.477 -32.099 1.00 85.44 227 ILE A N 1
ATOM 1772 C CA . ILE A 1 227 ? 15.783 6.565 -31.522 1.00 85.44 227 ILE A CA 1
ATOM 1773 C C . ILE A 1 227 ? 17.265 6.190 -31.634 1.00 85.44 227 ILE A C 1
ATOM 1775 O O . ILE A 1 227 ? 17.683 5.093 -31.258 1.00 85.44 227 ILE A O 1
ATOM 1779 N N . ARG A 1 228 ? 18.072 7.114 -32.165 1.00 88.44 228 ARG A N 1
ATOM 1780 C CA . ARG A 1 228 ? 19.529 6.982 -32.266 1.00 88.44 228 ARG A CA 1
ATOM 1781 C C . ARG A 1 228 ? 20.199 8.219 -31.700 1.00 88.44 228 ARG A C 1
ATOM 1783 O O . ARG A 1 228 ? 19.851 9.341 -32.064 1.00 88.44 228 ARG A O 1
ATOM 1790 N N . PHE A 1 229 ? 21.198 8.010 -30.855 1.00 90.38 229 PHE A N 1
ATOM 1791 C CA . PHE A 1 229 ? 21.988 9.094 -30.289 1.00 90.38 229 PHE A CA 1
ATOM 1792 C C . PHE A 1 229 ? 23.191 9.388 -31.177 1.00 90.38 229 PHE A C 1
ATOM 1794 O O . PHE A 1 229 ? 23.972 8.499 -31.499 1.00 90.38 229 PHE A O 1
ATOM 1801 N N . SER A 1 230 ? 23.352 10.646 -31.572 1.00 89.38 230 SER A N 1
ATOM 1802 C CA . SER A 1 230 ? 24.544 11.120 -32.285 1.00 89.38 230 SER A CA 1
ATOM 1803 C C . SER A 1 230 ? 25.625 11.641 -31.334 1.00 89.38 230 SER A C 1
ATOM 1805 O O . SER A 1 230 ? 26.802 11.634 -31.682 1.00 89.38 230 SER A O 1
ATOM 1807 N N . HIS A 1 231 ? 25.232 12.044 -30.125 1.00 94.50 231 HIS A N 1
ATOM 1808 C CA . HIS A 1 231 ? 26.096 12.600 -29.086 1.00 94.50 231 HIS A CA 1
ATOM 1809 C C . HIS A 1 231 ? 25.843 11.877 -27.756 1.00 94.50 231 HIS A C 1
ATOM 1811 O O . HIS A 1 231 ? 24.735 11.367 -27.562 1.00 94.50 231 HIS A O 1
ATOM 1817 N N . PRO A 1 232 ? 26.825 11.849 -26.833 1.00 95.81 232 PRO A N 1
ATOM 1818 C CA . PRO A 1 232 ? 26.610 11.341 -25.482 1.00 95.81 232 PRO A CA 1
ATOM 1819 C C . PRO A 1 232 ? 25.420 12.051 -24.828 1.00 95.81 232 PRO A C 1
ATOM 1821 O O . PRO A 1 232 ? 25.422 13.273 -24.692 1.00 95.81 232 PRO A O 1
ATOM 1824 N N . THR A 1 233 ? 24.404 11.286 -24.449 1.00 95.44 233 THR A N 1
ATOM 1825 C CA . THR A 1 233 ? 23.130 11.781 -23.924 1.00 95.44 233 THR A CA 1
ATOM 1826 C C . THR A 1 233 ? 22.745 10.964 -22.697 1.00 95.44 233 THR A C 1
ATOM 1828 O O . THR A 1 233 ? 22.904 9.746 -22.692 1.00 95.44 233 THR A O 1
ATOM 1831 N N . LEU A 1 234 ? 22.236 11.626 -21.658 1.00 96.31 234 LEU A N 1
ATOM 1832 C CA . LEU A 1 234 ? 21.745 10.987 -20.440 1.00 96.31 234 LEU A CA 1
ATOM 1833 C C . LEU A 1 234 ? 20.270 11.344 -20.235 1.00 96.31 234 LEU A C 1
ATOM 1835 O O . LEU A 1 234 ? 19.929 12.524 -20.162 1.00 96.31 234 LEU A O 1
ATOM 1839 N N . TYR A 1 235 ? 19.420 10.329 -20.107 1.00 95.69 235 TYR A N 1
ATOM 1840 C CA . TYR A 1 235 ? 18.030 10.459 -19.674 1.00 95.69 235 TYR A CA 1
ATOM 1841 C C . TYR A 1 235 ? 17.910 9.985 -18.235 1.00 95.69 235 TYR A C 1
ATOM 1843 O O . TYR A 1 235 ? 18.439 8.932 -17.895 1.00 95.69 235 TYR A O 1
ATOM 1851 N N . VAL A 1 236 ? 17.202 10.748 -17.408 1.00 95.88 236 VAL A N 1
ATOM 1852 C CA . VAL A 1 236 ? 16.889 10.384 -16.023 1.00 95.88 236 VAL A CA 1
ATOM 1853 C C . VAL A 1 236 ? 15.382 10.202 -15.928 1.00 95.88 236 VAL A C 1
ATOM 1855 O O . VAL A 1 236 ? 14.631 11.097 -16.320 1.00 95.88 236 VAL A O 1
ATOM 1858 N N . PHE A 1 237 ? 14.946 9.043 -15.445 1.00 94.25 237 PHE A N 1
ATOM 1859 C CA . PHE A 1 237 ? 13.533 8.685 -15.358 1.00 94.25 237 PHE A CA 1
ATOM 1860 C C . PHE A 1 237 ? 13.015 8.848 -13.922 1.00 94.25 237 PHE A C 1
ATOM 1862 O O . PHE A 1 237 ? 13.773 8.654 -12.970 1.00 94.25 237 PHE A O 1
ATOM 1869 N N . PRO A 1 238 ? 11.725 9.179 -13.732 1.00 90.38 238 PRO A N 1
ATOM 1870 C CA . PRO A 1 238 ? 11.115 9.220 -12.407 1.00 90.38 238 PRO A CA 1
ATOM 1871 C C . PRO A 1 238 ? 10.935 7.789 -11.868 1.00 90.38 238 PRO A C 1
ATOM 1873 O O . PRO A 1 238 ? 9.930 7.138 -12.132 1.00 90.38 238 PRO A O 1
ATOM 1876 N N . GLY A 1 239 ? 11.929 7.280 -11.139 1.00 86.56 239 GLY A N 1
ATOM 1877 C CA . GLY A 1 239 ? 11.965 5.910 -10.607 1.00 86.56 239 GLY A CA 1
ATOM 1878 C C . GLY A 1 239 ? 11.271 5.697 -9.255 1.00 86.56 239 GLY A C 1
ATOM 1879 O O . GLY A 1 239 ? 11.428 4.623 -8.672 1.00 86.56 239 GLY A O 1
ATOM 1880 N N . GLY A 1 240 ? 10.528 6.686 -8.745 1.00 89.19 240 GLY A N 1
ATOM 1881 C CA . GLY A 1 240 ? 9.953 6.662 -7.395 1.00 89.19 240 GLY A CA 1
ATOM 1882 C C . GLY A 1 240 ? 11.035 6.808 -6.320 1.00 89.19 240 GLY A C 1
ATOM 1883 O O . GLY A 1 240 ? 11.924 7.645 -6.445 1.00 89.19 240 GLY A O 1
ATOM 1884 N N . GLN A 1 241 ? 11.007 5.958 -5.291 1.00 90.19 241 GLN A N 1
ATOM 1885 C CA . GLN A 1 241 ? 12.118 5.782 -4.339 1.00 90.19 241 GLN A CA 1
ATOM 1886 C C . GLN A 1 241 ? 13.340 5.071 -4.954 1.00 90.19 241 GLN A C 1
ATOM 1888 O O . GLN A 1 241 ? 14.304 4.771 -4.246 1.00 90.19 241 GLN A O 1
ATOM 1893 N N . GLY A 1 242 ? 13.283 4.753 -6.247 1.00 90.19 242 GLY A N 1
ATOM 1894 C CA . GLY A 1 242 ? 14.344 4.110 -6.994 1.00 90.19 242 GLY A CA 1
ATOM 1895 C C . GLY A 1 242 ? 15.011 4.997 -8.032 1.00 90.19 242 GLY A C 1
ATOM 1896 O O . GLY A 1 242 ? 14.493 6.046 -8.412 1.00 90.19 242 GLY A O 1
ATOM 1897 N N . ASP A 1 243 ? 16.145 4.517 -8.529 1.00 91.06 243 ASP A N 1
ATOM 1898 C CA . ASP A 1 243 ? 16.962 5.203 -9.527 1.00 91.06 243 ASP A CA 1
ATOM 1899 C C . ASP A 1 243 ? 16.815 4.511 -10.890 1.00 91.06 243 ASP A C 1
ATOM 1901 O O . ASP A 1 243 ? 16.788 3.283 -10.966 1.00 91.06 243 ASP A O 1
ATOM 1905 N N . ALA A 1 244 ? 16.705 5.287 -11.969 1.00 94.38 244 ALA A N 1
ATOM 1906 C CA . ALA A 1 244 ? 16.712 4.777 -13.339 1.00 94.38 244 ALA A CA 1
ATOM 1907 C C . ALA A 1 244 ? 17.219 5.848 -14.308 1.00 94.38 244 ALA A C 1
ATOM 1909 O O . ALA A 1 244 ? 16.722 6.981 -14.328 1.00 94.38 244 ALA A O 1
ATOM 1910 N N . ALA A 1 245 ? 18.180 5.488 -15.151 1.00 96.00 245 ALA A N 1
ATOM 1911 C CA . ALA A 1 245 ? 18.714 6.372 -16.175 1.00 96.00 245 ALA A CA 1
ATOM 1912 C C . ALA A 1 245 ? 19.136 5.599 -17.427 1.00 96.00 245 ALA A C 1
ATOM 1914 O O . ALA A 1 245 ? 19.476 4.425 -17.364 1.00 96.00 245 ALA A O 1
ATOM 1915 N N . LEU A 1 246 ? 19.163 6.269 -18.576 1.00 96.69 246 LEU A N 1
ATOM 1916 C CA . LEU A 1 246 ? 19.687 5.716 -19.823 1.00 96.69 246 LEU A CA 1
ATOM 1917 C C . LEU A 1 246 ? 20.805 6.609 -20.345 1.00 96.69 246 LEU A C 1
ATOM 1919 O O . LEU A 1 246 ? 20.588 7.787 -20.630 1.00 96.69 246 LEU A O 1
ATOM 1923 N N . PHE A 1 247 ? 21.985 6.027 -20.520 1.00 97.00 247 PHE A N 1
ATOM 1924 C CA . PHE A 1 247 ? 23.097 6.645 -21.221 1.00 97.00 247 PHE A CA 1
ATOM 1925 C C . PHE A 1 247 ? 23.144 6.149 -22.667 1.00 97.00 247 PHE A C 1
ATOM 1927 O O . PHE A 1 247 ? 23.254 4.951 -22.919 1.00 97.00 247 PHE A O 1
ATOM 1934 N N . GLY A 1 248 ? 23.083 7.071 -23.621 1.00 95.75 248 GLY A N 1
ATOM 1935 C CA . GLY A 1 248 ? 23.109 6.778 -25.047 1.00 95.75 248 GLY A CA 1
ATOM 1936 C C . GLY A 1 248 ? 24.218 7.534 -25.768 1.00 95.75 248 GLY A C 1
ATOM 1937 O O . GLY A 1 248 ? 24.396 8.734 -25.578 1.00 95.75 248 GLY A O 1
ATOM 1938 N N . ILE A 1 249 ? 24.958 6.842 -26.625 1.00 94.56 249 ILE A N 1
ATOM 1939 C CA . ILE A 1 249 ? 25.940 7.407 -27.556 1.00 94.56 249 ILE A CA 1
ATOM 1940 C C . ILE A 1 249 ? 25.838 6.650 -28.887 1.00 94.56 249 ILE A C 1
ATOM 1942 O O . ILE A 1 249 ? 25.155 5.631 -28.987 1.00 94.56 249 ILE A O 1
ATOM 1946 N N . ASN A 1 250 ? 26.481 7.146 -29.943 1.00 93.06 250 ASN A N 1
ATOM 1947 C CA . ASN A 1 250 ? 26.417 6.521 -31.259 1.00 93.06 250 ASN A CA 1
ATOM 1948 C C . ASN A 1 250 ? 26.819 5.035 -31.219 1.00 93.06 250 ASN A C 1
ATOM 1950 O O . ASN A 1 250 ? 27.977 4.702 -30.970 1.00 93.06 250 ASN A O 1
ATOM 1954 N N . GLY A 1 251 ? 25.844 4.164 -31.488 1.00 90.44 251 GLY A N 1
ATOM 1955 C CA . GLY A 1 251 ? 26.011 2.711 -31.526 1.00 90.44 251 GLY A CA 1
ATOM 1956 C C . GLY A 1 251 ? 26.016 2.008 -30.166 1.00 90.44 251 GLY A C 1
ATOM 1957 O O . GLY A 1 251 ? 26.258 0.801 -30.147 1.00 90.44 251 GLY A O 1
ATOM 1958 N N . PHE A 1 252 ? 25.767 2.723 -29.062 1.00 94.81 252 PHE A N 1
ATOM 1959 C CA . PHE A 1 252 ? 25.780 2.140 -27.722 1.00 94.81 252 PHE A CA 1
ATOM 1960 C C . PHE A 1 252 ? 24.747 2.777 -26.783 1.00 94.81 252 PHE A C 1
ATOM 1962 O O . PHE A 1 252 ? 24.790 3.979 -26.518 1.00 94.81 252 PHE A O 1
ATOM 1969 N N . ASN A 1 253 ? 23.866 1.946 -26.228 1.00 96.12 253 ASN A N 1
ATOM 1970 C CA . ASN A 1 253 ? 22.863 2.316 -25.235 1.00 96.12 253 ASN A CA 1
ATOM 1971 C C . ASN A 1 253 ? 23.056 1.496 -23.956 1.00 96.12 253 ASN A C 1
ATOM 1973 O O . ASN A 1 253 ? 23.044 0.266 -23.995 1.00 96.12 253 ASN A O 1
ATOM 1977 N N . MET A 1 254 ? 23.173 2.164 -22.814 1.00 96.75 254 MET A N 1
ATOM 1978 C CA . MET A 1 254 ? 23.288 1.532 -21.505 1.00 96.75 254 MET A CA 1
ATOM 1979 C C . MET A 1 254 ? 22.184 2.024 -20.579 1.00 96.75 254 MET A C 1
ATOM 1981 O O . MET A 1 254 ? 22.095 3.218 -20.293 1.00 96.75 254 MET A O 1
ATOM 1985 N N . LEU A 1 255 ? 21.371 1.096 -20.083 1.00 96.38 255 LEU A N 1
ATOM 1986 C CA . LEU A 1 255 ? 20.447 1.356 -18.985 1.00 96.38 255 LEU A CA 1
ATOM 1987 C C . LEU A 1 255 ? 21.214 1.264 -17.662 1.00 96.38 255 LEU A C 1
ATOM 1989 O O . LEU A 1 255 ? 22.027 0.361 -17.479 1.00 96.38 255 LEU A O 1
ATOM 1993 N N . VAL A 1 256 ? 20.973 2.195 -16.751 1.00 94.94 256 VAL A N 1
ATOM 1994 C CA . VAL A 1 256 ? 21.537 2.227 -15.403 1.00 94.94 256 VAL A CA 1
ATOM 1995 C C . VAL A 1 256 ? 20.374 2.169 -14.422 1.00 94.94 256 VAL A C 1
ATOM 1997 O O . VAL A 1 256 ? 19.628 3.141 -14.322 1.00 94.94 256 VAL A O 1
ATOM 2000 N N . ASP A 1 257 ? 20.250 1.043 -13.717 1.00 94.19 257 ASP A N 1
ATOM 2001 C CA . ASP A 1 257 ? 19.144 0.706 -12.811 1.00 94.19 257 ASP A CA 1
ATOM 2002 C C . ASP A 1 257 ? 17.739 0.736 -13.476 1.00 94.19 257 ASP A C 1
ATOM 2004 O O . ASP A 1 257 ? 17.559 1.218 -14.595 1.00 94.19 257 ASP A O 1
ATOM 2008 N N . GLY A 1 258 ? 16.728 0.151 -12.821 1.00 91.31 258 GLY A N 1
ATOM 2009 C CA . GLY A 1 258 ? 15.361 0.043 -13.360 1.00 91.31 258 GLY A CA 1
ATOM 2010 C C . GLY A 1 258 ? 14.278 0.777 -12.574 1.00 91.31 258 GLY A C 1
ATOM 2011 O O . GLY A 1 258 ? 13.107 0.694 -12.935 1.00 91.31 258 GLY A O 1
ATOM 2012 N N . GLY A 1 259 ? 14.644 1.499 -11.516 1.00 91.81 259 GLY A N 1
ATOM 2013 C CA . GLY A 1 259 ? 13.698 2.157 -10.622 1.00 91.81 259 GLY A CA 1
ATOM 2014 C C . GLY A 1 259 ? 12.974 1.185 -9.687 1.00 91.81 259 GLY A C 1
ATOM 2015 O O . GLY A 1 259 ? 13.257 -0.016 -9.640 1.00 91.81 259 GLY A O 1
ATOM 2016 N N . PHE A 1 260 ? 12.045 1.735 -8.904 1.00 90.94 260 PHE A N 1
ATOM 2017 C CA . PHE A 1 260 ? 11.319 0.997 -7.871 1.00 90.94 260 PHE A CA 1
ATOM 2018 C C . PHE A 1 260 ? 10.103 0.228 -8.404 1.00 90.94 260 PHE A C 1
ATOM 2020 O O . PHE A 1 260 ? 9.802 -0.867 -7.928 1.00 90.94 260 PHE A O 1
ATOM 2027 N N . ALA A 1 261 ? 9.372 0.819 -9.347 1.00 88.69 261 ALA A N 1
ATOM 2028 C CA . ALA A 1 261 ? 8.100 0.286 -9.814 1.00 88.69 261 ALA A CA 1
ATOM 2029 C C . ALA A 1 261 ? 8.297 -0.948 -10.703 1.00 88.69 261 ALA A C 1
ATOM 2031 O O . ALA A 1 261 ? 9.229 -1.007 -11.505 1.00 88.69 261 ALA A O 1
ATOM 2032 N N . ARG A 1 262 ? 7.366 -1.905 -10.613 1.00 86.31 262 ARG A N 1
ATOM 2033 C CA . ARG A 1 262 ? 7.309 -3.053 -11.530 1.00 86.31 262 ARG A CA 1
ATOM 2034 C C . ARG A 1 262 ? 7.029 -2.611 -12.970 1.00 86.31 262 ARG A C 1
ATOM 2036 O O . ARG A 1 262 ? 7.622 -3.133 -13.908 1.00 86.31 262 ARG A O 1
ATOM 2043 N N . LYS A 1 263 ? 6.155 -1.615 -13.154 1.00 89.12 263 LYS A N 1
ATOM 2044 C CA . LYS A 1 263 ? 6.036 -0.909 -14.433 1.00 89.12 263 LYS A CA 1
ATOM 2045 C C . LYS A 1 263 ? 7.280 -0.044 -14.625 1.00 89.12 263 LYS A C 1
ATOM 2047 O O . LYS A 1 263 ? 7.387 1.032 -14.038 1.00 89.12 263 LYS A O 1
ATOM 2052 N N . ALA A 1 264 ? 8.208 -0.524 -15.443 1.00 90.56 264 ALA A N 1
ATOM 2053 C CA . ALA A 1 264 ? 9.477 0.141 -15.692 1.00 90.56 264 ALA A CA 1
ATOM 2054 C C . ALA A 1 264 ? 9.278 1.577 -16.208 1.00 90.56 264 ALA A C 1
ATOM 2056 O O . ALA A 1 264 ? 8.755 1.803 -17.300 1.00 90.56 264 ALA A O 1
ATOM 2057 N N . CYS A 1 265 ? 9.744 2.565 -15.441 1.00 91.25 265 CYS A N 1
ATOM 2058 C CA . CYS A 1 265 ? 9.578 3.987 -15.765 1.00 91.25 265 CYS A CA 1
ATOM 2059 C C . CYS A 1 265 ? 10.334 4.418 -17.035 1.00 91.25 265 CYS A C 1
ATOM 2061 O O . CYS A 1 265 ? 9.995 5.427 -17.652 1.00 91.25 265 CYS A O 1
ATOM 2063 N N . PHE A 1 266 ? 11.347 3.648 -17.438 1.00 93.38 266 PHE A N 1
ATOM 2064 C CA . PHE A 1 266 ? 12.110 3.867 -18.663 1.00 93.38 266 PHE A CA 1
ATOM 2065 C C . PHE A 1 266 ? 11.458 3.234 -19.897 1.00 93.38 266 PHE A C 1
ATOM 2067 O O . PHE A 1 266 ? 11.879 3.536 -21.015 1.00 93.38 266 PHE A O 1
ATOM 2074 N N . TRP A 1 267 ? 10.462 2.352 -19.732 1.00 93.25 267 TRP A N 1
ATOM 2075 C CA . TRP A 1 267 ? 9.957 1.517 -20.822 1.00 93.25 267 TRP A CA 1
ATOM 2076 C C . TRP A 1 267 ? 9.345 2.325 -21.960 1.00 93.25 267 TRP A C 1
ATOM 2078 O O . TRP A 1 267 ? 9.679 2.085 -23.119 1.00 93.25 267 TRP A O 1
ATOM 2088 N N . ASP A 1 268 ? 8.541 3.341 -21.635 1.00 90.25 268 ASP A N 1
ATOM 2089 C CA . ASP A 1 268 ? 7.905 4.215 -22.626 1.00 90.25 268 ASP A CA 1
ATOM 2090 C C . ASP A 1 268 ? 8.920 4.857 -23.579 1.00 90.25 268 ASP A C 1
ATOM 2092 O O . ASP A 1 268 ? 8.602 5.124 -24.739 1.00 90.25 268 ASP A O 1
ATOM 2096 N N . PHE A 1 269 ? 10.154 5.056 -23.115 1.00 91.75 269 PHE A N 1
ATOM 2097 C CA . PHE A 1 269 ? 11.270 5.521 -23.925 1.00 91.75 269 PHE A CA 1
ATOM 2098 C C . PHE A 1 269 ? 12.038 4.359 -24.568 1.00 91.75 269 PHE A C 1
ATOM 2100 O O . PHE A 1 269 ? 12.238 4.349 -25.783 1.00 91.75 269 PHE A O 1
ATOM 2107 N N . ALA A 1 270 ? 12.460 3.374 -23.773 1.00 92.25 270 ALA A N 1
ATOM 2108 C CA . ALA A 1 270 ? 13.350 2.299 -24.205 1.00 92.25 270 ALA A CA 1
ATOM 2109 C C . ALA A 1 270 ? 12.745 1.405 -25.291 1.00 92.25 270 ALA A C 1
ATOM 2111 O O . ALA A 1 270 ? 13.486 0.927 -26.146 1.00 92.25 270 ALA A O 1
ATOM 2112 N N . ARG A 1 271 ? 11.416 1.254 -25.332 1.00 91.31 271 ARG A N 1
ATOM 2113 C CA . ARG A 1 271 ? 10.710 0.521 -26.397 1.00 91.31 271 ARG A CA 1
ATOM 2114 C C . ARG A 1 271 ? 10.867 1.127 -27.799 1.00 91.31 271 ARG A C 1
ATOM 2116 O O . ARG A 1 271 ? 10.480 0.497 -28.774 1.00 91.31 271 ARG A O 1
ATOM 2123 N N . HIS A 1 272 ? 11.410 2.342 -27.902 1.00 92.00 272 HIS A N 1
ATOM 2124 C CA . HIS A 1 272 ? 11.729 3.019 -29.165 1.00 92.00 272 HIS A CA 1
ATOM 2125 C C . HIS A 1 272 ? 13.222 2.950 -29.523 1.00 92.00 272 HIS A C 1
ATOM 2127 O O . HIS A 1 272 ? 13.651 3.540 -30.518 1.00 92.00 272 HIS A O 1
ATOM 2133 N N . LEU A 1 273 ? 14.046 2.296 -28.703 1.00 91.12 273 LEU A N 1
ATOM 2134 C CA . LEU A 1 273 ? 15.443 2.033 -29.029 1.00 91.12 273 LEU A CA 1
ATOM 2135 C C . LEU A 1 273 ? 15.540 0.795 -29.916 1.00 91.12 273 LEU A C 1
ATOM 2137 O O . LEU A 1 273 ? 14.795 -0.164 -29.756 1.00 91.12 273 LEU A O 1
ATOM 2141 N N . ASP A 1 274 ? 16.529 0.793 -30.806 1.00 88.38 274 ASP A N 1
ATOM 2142 C CA . ASP A 1 274 ? 16.852 -0.385 -31.620 1.00 88.38 274 ASP A CA 1
ATOM 2143 C C . ASP A 1 274 ? 17.322 -1.565 -30.753 1.00 88.38 274 ASP A C 1
ATOM 2145 O O . ASP A 1 274 ? 17.028 -2.722 -31.034 1.00 88.38 274 ASP A O 1
ATOM 2149 N N . ARG A 1 275 ? 18.076 -1.256 -29.689 1.00 90.12 275 ARG A N 1
ATOM 2150 C CA . ARG A 1 275 ? 18.603 -2.214 -28.713 1.00 90.12 275 ARG A CA 1
ATOM 2151 C C . ARG A 1 275 ? 19.094 -1.513 -27.448 1.00 90.12 275 ARG A C 1
ATOM 2153 O O . ARG A 1 275 ? 19.473 -0.339 -27.494 1.00 90.12 275 ARG A O 1
ATOM 2160 N N . LEU A 1 276 ? 19.171 -2.269 -26.358 1.00 92.75 276 LEU A N 1
ATOM 2161 C CA . LEU A 1 276 ? 19.998 -1.961 -25.191 1.00 92.75 276 LEU A CA 1
ATOM 2162 C C . LEU A 1 276 ? 21.264 -2.821 -25.265 1.00 92.75 276 LEU A C 1
ATOM 2164 O O . LEU A 1 276 ? 21.173 -4.042 -25.361 1.00 92.75 276 LEU A O 1
ATOM 2168 N N . ASP A 1 277 ? 22.435 -2.188 -25.255 1.00 95.88 277 ASP A N 1
ATOM 2169 C CA . ASP A 1 277 ? 23.733 -2.867 -25.349 1.00 95.88 277 ASP A CA 1
ATOM 2170 C C . ASP A 1 277 ? 24.237 -3.338 -23.979 1.00 95.88 277 ASP A C 1
ATOM 2172 O O . ASP A 1 277 ? 24.956 -4.332 -23.888 1.00 95.88 277 ASP A O 1
ATOM 2176 N N . ALA A 1 278 ? 23.870 -2.625 -22.912 1.00 95.50 278 ALA A N 1
ATOM 2177 C CA . ALA A 1 278 ? 24.248 -2.961 -21.547 1.00 95.50 278 ALA A CA 1
ATOM 2178 C C . ALA A 1 278 ? 23.173 -2.548 -20.534 1.00 95.50 278 ALA A C 1
ATOM 2180 O O . ALA A 1 278 ? 22.448 -1.571 -20.727 1.00 95.50 278 ALA A O 1
ATOM 2181 N N . VAL A 1 279 ? 23.127 -3.274 -19.418 1.00 94.44 279 VAL A N 1
ATOM 2182 C CA . VAL A 1 279 ? 22.375 -2.904 -18.216 1.00 94.44 279 VAL A CA 1
ATOM 2183 C C . VAL A 1 279 ? 23.359 -2.894 -17.051 1.00 94.44 279 VAL A C 1
ATOM 2185 O O . VAL A 1 279 ? 23.995 -3.906 -16.761 1.00 94.44 279 VAL A O 1
ATOM 2188 N N . LEU A 1 280 ? 23.519 -1.740 -16.411 1.00 93.62 280 LEU A N 1
ATOM 2189 C CA . LEU A 1 280 ? 24.331 -1.560 -15.218 1.00 93.62 280 LEU A CA 1
ATOM 2190 C C . LEU A 1 280 ? 23.411 -1.494 -14.002 1.00 93.62 280 LEU A C 1
ATOM 2192 O O . LEU A 1 280 ? 22.595 -0.586 -13.891 1.00 93.62 280 LEU A O 1
ATOM 2196 N N . MET A 1 281 ? 23.591 -2.422 -13.071 1.00 91.69 281 MET A N 1
ATOM 2197 C CA . MET A 1 281 ? 22.941 -2.386 -11.765 1.00 91.69 281 MET A CA 1
ATOM 2198 C C . MET A 1 281 ? 23.929 -1.864 -10.729 1.00 91.69 281 MET A C 1
ATOM 2200 O O . MET A 1 281 ? 24.990 -2.457 -10.527 1.00 91.69 281 MET A O 1
ATOM 2204 N N . THR A 1 282 ? 23.599 -0.760 -10.065 1.00 90.94 282 THR A N 1
ATOM 2205 C CA . THR A 1 282 ? 24.499 -0.137 -9.081 1.00 90.94 282 THR A CA 1
ATOM 2206 C C . THR A 1 282 ? 24.555 -0.926 -7.776 1.00 90.94 282 THR A C 1
ATOM 2208 O O . THR A 1 282 ? 25.596 -1.012 -7.123 1.00 90.94 282 THR A O 1
ATOM 2211 N N . ARG A 1 283 ? 23.417 -1.502 -7.388 1.00 86.62 283 ARG A N 1
ATOM 2212 C CA . ARG A 1 283 ? 23.189 -2.288 -6.169 1.00 86.62 283 ARG A CA 1
ATOM 2213 C C . ARG A 1 283 ? 22.184 -3.396 -6.484 1.00 86.62 283 ARG A C 1
ATOM 2215 O O . ARG A 1 283 ? 21.513 -3.335 -7.506 1.00 86.62 283 ARG A O 1
ATOM 2222 N N . ILE A 1 284 ? 22.055 -4.382 -5.605 1.00 83.62 284 ILE A N 1
ATOM 2223 C CA . ILE A 1 284 ? 20.942 -5.337 -5.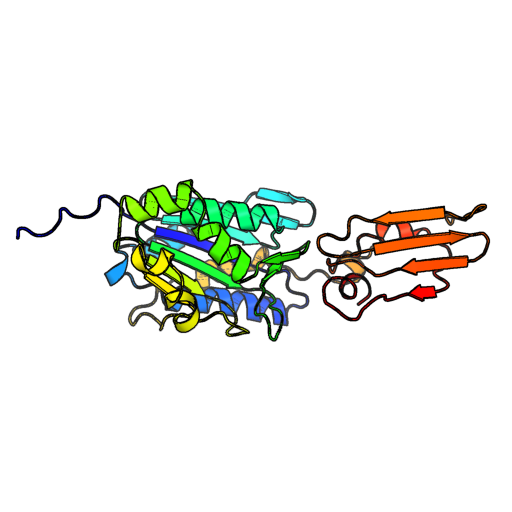654 1.00 83.62 284 ILE A CA 1
ATOM 2224 C C . ILE A 1 284 ? 20.043 -5.015 -4.471 1.00 83.62 284 ILE A C 1
ATOM 2226 O O . ILE A 1 284 ? 20.304 -5.448 -3.349 1.00 83.62 284 ILE A O 1
ATOM 2230 N N . ASN A 1 285 ? 19.037 -4.178 -4.701 1.00 80.56 285 ASN A N 1
ATOM 2231 C CA . ASN A 1 285 ? 18.031 -3.852 -3.705 1.00 80.56 285 ASN A CA 1
ATOM 2232 C C . ASN A 1 285 ? 16.715 -3.446 -4.381 1.00 80.56 285 ASN A C 1
ATOM 2234 O O . ASN A 1 285 ? 16.617 -3.279 -5.593 1.00 80.56 285 ASN A O 1
ATOM 2238 N N . ASN A 1 286 ? 15.680 -3.253 -3.579 1.00 74.12 286 ASN A N 1
ATOM 2239 C CA . ASN A 1 286 ? 14.341 -3.001 -4.104 1.00 74.12 286 ASN A CA 1
ATOM 2240 C C . ASN A 1 286 ? 14.181 -1.626 -4.770 1.00 74.12 286 ASN A C 1
ATOM 2242 O O . ASN A 1 286 ? 13.181 -1.383 -5.433 1.00 74.12 286 ASN A O 1
ATOM 2246 N N . SER A 1 287 ? 15.152 -0.725 -4.596 1.00 76.31 287 SER A N 1
ATOM 2247 C CA . SER A 1 287 ? 15.138 0.598 -5.217 1.00 76.31 287 SER A CA 1
ATOM 2248 C C . SER A 1 287 ? 15.685 0.593 -6.647 1.00 76.31 287 SER A C 1
ATOM 2250 O O . SER A 1 287 ? 15.707 1.642 -7.276 1.00 76.31 287 SER A O 1
ATOM 2252 N N . ASN A 1 288 ? 16.165 -0.534 -7.180 1.00 76.31 288 ASN A N 1
ATOM 2253 C CA . ASN A 1 288 ? 16.730 -0.535 -8.531 1.00 76.31 288 ASN A CA 1
ATOM 2254 C C . ASN A 1 288 ? 16.493 -1.785 -9.385 1.00 76.31 288 ASN A C 1
ATOM 2256 O O . ASN A 1 288 ? 16.757 -1.721 -10.585 1.00 76.31 288 ASN A O 1
ATOM 2260 N N . VAL A 1 289 ? 16.002 -2.895 -8.821 1.00 78.38 289 VAL A N 1
ATOM 2261 C CA . VAL A 1 289 ? 15.842 -4.153 -9.579 1.00 78.38 289 VAL A CA 1
ATOM 2262 C C . VAL A 1 289 ? 14.438 -4.404 -10.120 1.00 78.38 289 VAL A C 1
ATOM 2264 O O . VAL A 1 289 ? 14.299 -5.151 -11.080 1.00 78.38 289 VAL A O 1
ATOM 2267 N N . ASN A 1 290 ? 13.396 -3.810 -9.538 1.00 82.81 290 ASN A N 1
ATOM 2268 C CA . ASN A 1 290 ? 12.016 -4.205 -9.841 1.00 82.81 290 ASN A CA 1
ATOM 2269 C C . ASN A 1 290 ? 11.605 -3.892 -11.283 1.00 82.81 290 ASN A C 1
ATOM 2271 O O . ASN A 1 290 ? 10.953 -4.719 -11.907 1.00 82.81 290 ASN A O 1
ATOM 2275 N N . GLY A 1 291 ? 12.014 -2.744 -11.830 1.00 81.12 291 GLY A N 1
ATOM 2276 C CA . GLY A 1 291 ? 11.760 -2.418 -13.238 1.00 81.12 291 GLY A CA 1
ATOM 2277 C C . GLY A 1 291 ? 12.679 -3.147 -14.228 1.00 81.12 291 GLY A C 1
ATOM 2278 O O . GLY A 1 291 ? 12.516 -2.981 -15.432 1.00 81.12 291 GLY A O 1
ATOM 2279 N N . LEU A 1 292 ? 13.662 -3.919 -13.745 1.00 81.69 292 LEU A N 1
ATOM 2280 C CA . LEU A 1 292 ? 14.504 -4.795 -14.572 1.00 81.69 292 LEU A CA 1
ATOM 2281 C C . LEU A 1 292 ? 14.004 -6.249 -14.598 1.00 81.69 292 LEU A C 1
ATOM 2283 O O . LEU A 1 292 ? 14.498 -7.027 -15.415 1.00 81.69 292 LEU A O 1
ATOM 2287 N N . ALA A 1 293 ? 13.125 -6.614 -13.659 1.00 68.81 293 ALA A N 1
ATOM 2288 C CA . ALA A 1 293 ? 12.709 -7.985 -13.375 1.00 68.81 293 ALA A CA 1
ATOM 2289 C C . ALA A 1 293 ? 11.581 -8.489 -14.284 1.00 68.81 293 ALA A C 1
ATOM 2291 O O . ALA A 1 293 ? 10.758 -7.668 -14.748 1.00 68.81 293 ALA A O 1
#

Organism: NCBI:txid320908

InterPro domains:
  IPR026074 Microtubule associated protein 1 [PTHR13843] (4-292)
  IPR056617 Microtubule-associated protein 1B/S, N-terminal domain [PF23415] (14-206)
  IPR057480 Microtubule-associated protein 1A/B/S-like, MBL-like domain [PF25281] (213-292)

Secondary structure (DSSP, 8-state):
-PPPPPPS-EEEEEEEEEPPPSSHHHHHHHHHHHHHHHHT--HHHH---HHHHHHHHHHH----EE-GGG-EEEEEE-SSEEEEEEES--HHHHHHHHHHHHHSSEEEEEEEEES-B-TTT-PEE-SSSEE-HHHHHHHHHSHHHHHHHHHTTTT-EEEEE--S-TT-SHHHHTTSGGGGTSEEEESPPPPSS--TTHHHHHHHHTTT--PPPHHHHSPPP---S-B--SS-EEEE---TTS--EEEEETTEEEEE---SSSS-TTHHHHTTBS---EEE-S-SSTTTSGGG-

pLDDT: mean 92.52, std 8.56, range [42.66, 98.88]

Foldseek 3Di:
DPPDDPQPAAAEEEEEEQAAQQDVVLLVQLLVLLLLLQQADACVLRVDQVQVVLVVCLVVLDPADADPPLWGWDWDDDPHYTYIYTHLDDPVVVLVSLLCRLLDSHQEYGYGYRYDADAAQRWRDHAQDTHGPVSSLVSCVDPSSVVNLVVQFARHEYEYEGPPHHQQAQVNCCVHPSCRSYHYGYSDDGHPDGHPCSVSSSVSCSVSRDHDHLCNLQPADPDPAADAACAFDKDWFSQRLAGWMWTHHGPAIEIEFQHQGLSGRCRVPCSRHPDHPYYHYPDPDNGGCNRVD

Radius of gyration: 22.15 Å; chains: 1; bounding box: 52×35×79 Å